Protein AF-A0A919CKJ3-F1 (afdb_monomer_lite)

pLDDT: mean 72.02, std 23.17, range [26.59, 96.75]

Structure (mmCIF, N/CA/C/O backbone):
data_AF-A0A919CKJ3-F1
#
_entry.id   AF-A0A919CKJ3-F1
#
loop_
_atom_site.group_PDB
_atom_site.id
_atom_site.type_symbol
_atom_site.label_atom_id
_atom_site.label_alt_id
_atom_site.label_comp_id
_atom_site.label_asym_id
_atom_site.label_entity_id
_atom_site.label_seq_id
_atom_site.pdbx_PDB_ins_code
_atom_site.Cartn_x
_atom_site.Cartn_y
_atom_site.Cartn_z
_atom_site.occupancy
_atom_site.B_iso_or_equiv
_atom_site.auth_seq_id
_atom_site.auth_comp_id
_atom_site.auth_asym_id
_atom_site.auth_atom_id
_atom_site.pdbx_PDB_model_num
ATOM 1 N N . MET A 1 1 ? 28.790 10.401 -1.278 1.00 36.16 1 MET A N 1
ATOM 2 C CA . MET A 1 1 ? 28.686 8.946 -1.527 1.00 36.16 1 MET A CA 1
ATOM 3 C C . MET A 1 1 ? 27.278 8.489 -1.169 1.00 36.16 1 MET A C 1
ATOM 5 O O . MET A 1 1 ? 26.959 8.424 0.009 1.00 36.16 1 MET A O 1
ATOM 9 N N . ASN A 1 2 ? 26.413 8.227 -2.153 1.00 40.94 2 ASN A N 1
ATOM 10 C CA . ASN A 1 2 ? 25.040 7.787 -1.885 1.00 40.94 2 ASN A CA 1
ATOM 11 C C . ASN A 1 2 ? 24.990 6.258 -1.890 1.00 40.94 2 ASN A C 1
ATOM 13 O O . ASN A 1 2 ? 24.933 5.647 -2.957 1.00 40.94 2 ASN A O 1
ATOM 17 N N . CYS A 1 3 ? 24.994 5.653 -0.700 1.00 40.59 3 CYS A N 1
ATOM 18 C CA . CYS A 1 3 ? 24.720 4.232 -0.489 1.00 40.59 3 CYS A CA 1
ATOM 19 C C . CYS A 1 3 ? 23.291 3.891 -0.953 1.00 40.59 3 CYS A C 1
ATOM 21 O O . CYS A 1 3 ? 22.355 3.839 -0.164 1.00 40.59 3 CYS A O 1
ATOM 23 N N . SER A 1 4 ? 23.113 3.677 -2.257 1.00 54.88 4 SER A N 1
ATOM 24 C CA . SER A 1 4 ? 21.827 3.341 -2.891 1.00 54.88 4 SER A CA 1
ATOM 25 C C . SER A 1 4 ? 21.530 1.834 -2.876 1.00 54.88 4 SER A C 1
ATOM 27 O O . SER A 1 4 ? 20.690 1.368 -3.641 1.00 54.88 4 SER A O 1
ATOM 29 N N . GLY A 1 5 ? 22.236 1.065 -2.041 1.00 60.88 5 GLY A N 1
ATOM 30 C CA . GLY A 1 5 ? 22.288 -0.395 -2.145 1.00 60.88 5 GLY A CA 1
ATOM 31 C C . GLY A 1 5 ? 21.006 -1.119 -1.742 1.00 60.88 5 GLY A C 1
ATOM 32 O O . GLY A 1 5 ? 20.719 -2.171 -2.301 1.00 60.88 5 GLY A O 1
ATOM 33 N N . ASP A 1 6 ? 20.215 -0.566 -0.818 1.00 78.62 6 ASP A N 1
ATOM 34 C CA . ASP A 1 6 ? 19.088 -1.310 -0.248 1.00 78.62 6 ASP A CA 1
ATOM 35 C C . ASP A 1 6 ? 17.986 -0.396 0.314 1.00 78.62 6 ASP A C 1
ATOM 37 O O . ASP A 1 6 ? 17.694 -0.375 1.506 1.00 78.62 6 ASP A O 1
ATOM 41 N N . ALA A 1 7 ? 17.383 0.434 -0.540 1.00 88.44 7 ALA A N 1
ATOM 42 C CA . ALA A 1 7 ? 16.211 1.211 -0.135 1.00 88.44 7 ALA A CA 1
ATOM 43 C C . ALA A 1 7 ? 14.952 0.317 -0.122 1.00 88.44 7 ALA A C 1
ATOM 45 O O . ALA A 1 7 ? 14.700 -0.348 -1.137 1.00 88.44 7 ALA A O 1
ATOM 46 N N . PRO A 1 8 ? 14.123 0.340 0.942 1.00 91.44 8 PRO A N 1
ATOM 47 C CA . PRO A 1 8 ? 12.869 -0.407 0.980 1.00 91.44 8 PRO A CA 1
ATOM 48 C C . PRO A 1 8 ? 11.849 0.161 -0.017 1.00 91.44 8 PRO A C 1
ATOM 50 O O . PRO A 1 8 ? 12.049 1.216 -0.638 1.00 91.44 8 PRO A O 1
ATOM 53 N N . CYS A 1 9 ? 10.727 -0.543 -0.172 1.00 93.62 9 CYS A N 1
ATOM 54 C CA . CYS A 1 9 ? 9.545 0.017 -0.825 1.00 93.62 9 CYS A CA 1
ATOM 55 C C . CYS A 1 9 ? 9.108 1.306 -0.110 1.00 93.62 9 CYS A C 1
ATOM 57 O O . CYS A 1 9 ? 9.471 1.544 1.039 1.00 93.62 9 CYS A O 1
ATOM 59 N N . ARG A 1 10 ? 8.338 2.162 -0.786 1.00 95.81 10 ARG A N 1
ATOM 60 C CA . ARG A 1 10 ? 7.735 3.353 -0.162 1.00 95.81 10 ARG A CA 1
ATOM 61 C C . ARG A 1 10 ? 6.290 3.496 -0.587 1.00 95.81 10 ARG A C 1
ATOM 63 O O . ARG A 1 10 ? 5.969 3.241 -1.746 1.00 95.81 10 ARG A O 1
ATOM 70 N N . LEU A 1 11 ? 5.443 3.965 0.317 1.00 96.62 11 LEU A N 1
ATOM 71 C CA . LEU A 1 11 ? 4.034 4.214 0.047 1.00 96.62 11 LEU A CA 1
ATOM 72 C C . LEU A 1 11 ? 3.751 5.708 -0.011 1.00 96.62 11 LEU A C 1
ATOM 74 O O . LEU A 1 11 ? 4.282 6.496 0.767 1.00 96.62 11 LEU A O 1
ATOM 78 N N . THR A 1 12 ? 2.899 6.117 -0.942 1.00 95.69 12 THR A N 1
ATOM 79 C CA . THR A 1 12 ? 2.316 7.461 -0.958 1.00 95.69 12 THR A CA 1
ATOM 80 C C . THR A 1 12 ? 0.803 7.352 -1.002 1.00 95.69 12 THR A C 1
ATOM 82 O O . THR A 1 12 ? 0.267 6.726 -1.908 1.00 95.69 12 THR A O 1
ATOM 85 N N . VAL A 1 13 ? 0.115 7.961 -0.041 1.00 93.62 13 VAL A N 1
ATOM 86 C CA . VAL A 1 13 ? -1.342 7.865 0.109 1.00 93.62 13 VAL A CA 1
ATOM 87 C C . VAL A 1 13 ? -1.973 9.231 -0.118 1.00 93.62 13 VAL A C 1
ATOM 89 O O . VAL A 1 13 ? -1.576 10.211 0.513 1.00 93.62 13 VAL A O 1
ATOM 92 N N . CYS A 1 14 ? -2.959 9.305 -1.009 1.00 91.19 14 CYS A N 1
ATOM 93 C CA . CYS A 1 14 ? -3.726 10.524 -1.250 1.00 91.19 14 CYS A CA 1
ATOM 94 C C . CYS A 1 14 ? -4.754 10.736 -0.132 1.00 91.19 14 CYS A C 1
ATOM 96 O O . CYS A 1 14 ? -5.649 9.908 0.049 1.00 91.19 14 CYS A O 1
ATOM 98 N N . ARG A 1 15 ? -4.642 11.846 0.602 1.00 86.62 15 ARG A N 1
ATOM 99 C CA . ARG A 1 15 ? -5.510 12.184 1.743 1.00 86.62 15 ARG A CA 1
ATOM 100 C C . ARG A 1 15 ? -6.102 13.595 1.688 1.00 86.62 15 ARG A C 1
ATOM 102 O O . ARG A 1 15 ? -6.745 13.994 2.648 1.00 86.62 15 ARG A O 1
ATOM 109 N N . GLY A 1 16 ? -5.929 14.349 0.603 1.00 77.50 16 GLY A N 1
ATOM 110 C CA . GLY A 1 16 ? -6.552 15.670 0.503 1.00 77.50 16 GLY A CA 1
ATOM 111 C C . GLY A 1 16 ? -8.038 15.628 0.159 1.00 77.50 16 GLY A C 1
ATOM 112 O O . GLY A 1 1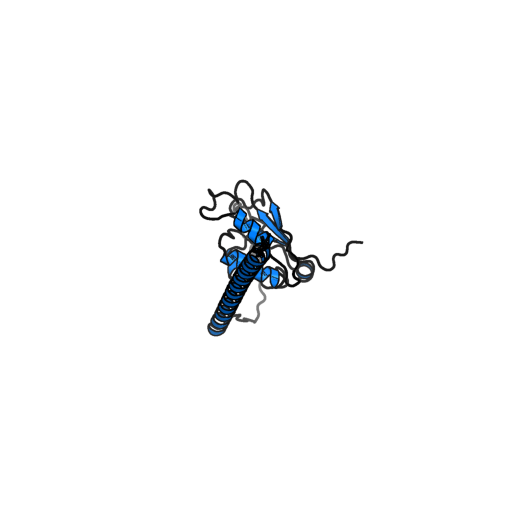6 ? -8.706 14.589 0.223 1.00 77.50 16 GLY A O 1
ATOM 113 N N . CYS A 1 17 ? -8.546 16.800 -0.223 1.00 70.25 17 CYS A N 1
ATOM 114 C CA . CYS A 1 17 ? -9.964 17.169 -0.214 1.00 70.25 17 CYS A CA 1
ATOM 115 C C . CYS A 1 17 ? -10.905 16.203 -0.954 1.00 70.25 17 CYS A C 1
ATOM 117 O O . CYS A 1 17 ? -12.068 16.068 -0.574 1.00 70.25 17 CYS A O 1
ATOM 119 N N . CYS A 1 18 ? -10.423 15.501 -1.981 1.00 69.94 18 CYS A N 1
ATOM 120 C CA . CYS A 1 18 ? -11.247 14.582 -2.758 1.00 69.94 18 CYS A CA 1
ATOM 121 C C . CYS A 1 18 ? -11.137 13.125 -2.297 1.00 69.94 18 CYS A C 1
ATOM 123 O O . CYS A 1 18 ? -12.146 12.437 -2.305 1.00 69.94 18 CYS A O 1
ATOM 125 N N . CYS A 1 19 ? -9.959 12.610 -1.939 1.00 71.56 19 CYS A N 1
ATOM 126 C CA . CYS A 1 19 ? -9.750 11.158 -1.805 1.00 71.56 19 CYS A CA 1
ATOM 127 C C . CYS A 1 19 ? -9.904 10.608 -0.383 1.00 71.56 19 CYS A C 1
ATOM 129 O O . CYS A 1 19 ? -10.097 9.402 -0.253 1.00 71.56 19 CYS A O 1
ATOM 131 N N . GLY A 1 20 ? -9.820 11.465 0.641 1.00 63.34 20 GLY A N 1
ATOM 132 C CA . GLY A 1 20 ? -9.859 11.082 2.057 1.00 63.34 20 GLY A CA 1
ATOM 133 C C . GLY A 1 20 ? -11.152 11.440 2.794 1.00 63.34 20 GLY A C 1
ATOM 134 O O . GLY A 1 20 ? -11.148 11.496 4.019 1.00 63.34 20 GLY A O 1
ATOM 135 N N . THR A 1 21 ? -12.241 11.756 2.085 1.00 67.56 21 THR A N 1
ATOM 136 C CA . THR A 1 21 ? -13.474 12.239 2.722 1.00 67.56 21 THR A CA 1
ATOM 137 C C . THR A 1 21 ? -14.552 11.163 2.782 1.00 67.56 21 THR A C 1
ATOM 139 O O . THR A 1 21 ? -14.827 10.467 1.802 1.00 67.56 21 THR A O 1
ATOM 142 N N . ARG A 1 22 ? -15.264 11.112 3.917 1.00 67.69 22 ARG A N 1
ATOM 143 C CA . ARG A 1 22 ? -16.464 10.275 4.107 1.00 67.69 22 ARG A CA 1
ATOM 144 C C . ARG A 1 22 ? -17.525 10.475 3.022 1.00 67.69 22 ARG A C 1
ATOM 146 O O . ARG A 1 22 ? -18.316 9.575 2.778 1.00 67.69 22 ARG A O 1
ATOM 153 N N . LYS A 1 23 ? -17.553 11.650 2.382 1.00 72.50 23 LYS A N 1
ATOM 154 C CA . LYS A 1 23 ? -18.478 11.963 1.285 1.00 72.50 23 LYS A CA 1
ATOM 155 C C . LYS A 1 23 ? -18.204 11.109 0.046 1.00 72.50 23 LYS A C 1
ATOM 157 O O . LYS A 1 23 ? -19.145 10.704 -0.624 1.00 72.50 23 LYS A O 1
ATOM 162 N N . LYS A 1 24 ? -16.932 10.855 -0.269 1.00 71.25 24 LYS A N 1
ATOM 163 C CA . LYS A 1 24 ? -16.549 10.075 -1.450 1.00 71.25 24 LYS A CA 1
ATOM 164 C C . LYS A 1 24 ? -16.450 8.582 -1.163 1.00 71.25 24 LYS A C 1
ATOM 166 O O . LYS A 1 24 ? -16.737 7.780 -2.044 1.00 71.25 24 LYS A O 1
ATOM 171 N N . VAL A 1 25 ? -16.053 8.225 0.057 1.00 73.38 25 VAL A N 1
ATOM 172 C CA . VAL A 1 25 ? -16.015 6.837 0.523 1.00 73.38 25 VAL A CA 1
ATOM 173 C C . VAL A 1 25 ? -16.690 6.747 1.891 1.00 73.38 25 VAL A C 1
ATOM 175 O O . VAL A 1 25 ? -16.026 6.882 2.925 1.00 73.38 25 VAL A O 1
ATOM 178 N N . PRO A 1 26 ? -18.018 6.570 1.931 1.00 76.12 26 PRO A N 1
ATOM 179 C CA . PRO A 1 26 ? -18.710 6.339 3.188 1.00 76.12 26 PRO A CA 1
ATOM 180 C C . PRO A 1 26 ? -18.294 4.985 3.781 1.00 76.12 26 PRO A C 1
ATOM 182 O O . PRO A 1 26 ? -18.055 4.027 3.053 1.00 76.12 26 PRO A O 1
ATOM 185 N N . GLY A 1 27 ? -18.206 4.911 5.111 1.00 76.94 27 GLY A N 1
ATOM 186 C CA . GLY A 1 27 ? -17.919 3.666 5.836 1.00 76.94 27 GLY A CA 1
ATOM 187 C C . GLY A 1 27 ? -16.439 3.303 5.993 1.00 76.94 27 GLY A C 1
ATOM 188 O O . GLY A 1 27 ? -16.143 2.365 6.723 1.00 76.94 27 GLY A O 1
ATOM 189 N N . VAL A 1 28 ? -15.512 4.051 5.384 1.00 80.69 28 VAL A N 1
ATOM 190 C CA . VAL A 1 28 ? -14.067 3.818 5.544 1.00 80.69 28 VAL A CA 1
ATOM 191 C C . VAL A 1 28 ? -13.463 4.784 6.556 1.00 80.69 28 VAL A C 1
ATOM 193 O O . VAL A 1 28 ? -13.568 6.008 6.414 1.00 80.69 28 VAL A O 1
ATOM 196 N N . ASP A 1 29 ? -12.777 4.227 7.551 1.00 85.44 29 ASP A N 1
ATOM 197 C CA . ASP A 1 29 ? -11.911 4.981 8.452 1.00 85.44 29 ASP A CA 1
ATOM 198 C C . ASP A 1 29 ? -10.529 5.169 7.808 1.00 85.44 29 ASP A C 1
ATOM 200 O O . ASP A 1 29 ? -9.669 4.286 7.787 1.00 85.44 29 ASP A O 1
ATOM 204 N N . HIS A 1 30 ? -10.338 6.352 7.232 1.00 84.25 30 HIS A N 1
ATOM 205 C CA . HIS A 1 30 ? -9.146 6.699 6.468 1.00 84.25 30 HIS A CA 1
ATOM 206 C C . HIS A 1 30 ? -7.915 6.892 7.369 1.00 84.25 30 HIS A C 1
ATOM 208 O O . HIS A 1 30 ? -6.790 6.649 6.921 1.00 84.25 30 HIS A O 1
ATOM 214 N N . GLU A 1 31 ? -8.110 7.295 8.627 1.00 86.31 31 GLU A N 1
ATOM 215 C CA . GLU A 1 31 ? -7.015 7.489 9.579 1.00 86.31 31 GLU A CA 1
ATOM 216 C C . GLU A 1 31 ? -6.585 6.154 10.188 1.00 86.31 31 GLU A C 1
ATOM 218 O O . GLU A 1 31 ? -5.389 5.859 10.194 1.00 86.31 31 GLU A O 1
ATOM 223 N N . ALA A 1 32 ? -7.529 5.287 10.574 1.00 87.38 32 ALA A N 1
ATOM 224 C CA . ALA A 1 32 ? -7.204 3.926 11.012 1.00 87.38 32 ALA A CA 1
ATOM 225 C C . ALA A 1 32 ? -6.480 3.137 9.913 1.00 87.38 32 ALA A C 1
ATOM 227 O O . ALA A 1 32 ? -5.485 2.454 10.169 1.00 87.38 32 ALA A O 1
ATOM 228 N N . GLN A 1 33 ? -6.918 3.286 8.661 1.00 90.50 33 GLN A N 1
ATOM 229 C CA . GLN A 1 33 ? -6.230 2.670 7.537 1.00 90.50 33 GLN A CA 1
ATOM 230 C C . GLN A 1 33 ? -4.814 3.231 7.347 1.00 90.50 33 GLN A C 1
ATOM 232 O O . GLN A 1 33 ? -3.885 2.470 7.087 1.00 90.50 33 GLN A O 1
ATOM 237 N N . LEU A 1 34 ? -4.619 4.550 7.454 1.00 90.19 34 LEU A N 1
ATOM 238 C CA . LEU A 1 34 ? -3.283 5.134 7.339 1.00 90.19 34 LEU A CA 1
ATOM 239 C C . LEU A 1 34 ? -2.356 4.642 8.458 1.00 90.19 34 LEU A C 1
ATOM 241 O O . LEU A 1 34 ? -1.204 4.316 8.174 1.00 90.19 34 LEU A O 1
ATOM 245 N N . ALA A 1 35 ? -2.866 4.536 9.687 1.00 91.06 35 ALA A N 1
ATOM 246 C CA . ALA A 1 35 ? -2.132 3.956 10.805 1.00 91.06 35 ALA A CA 1
ATOM 247 C C . ALA A 1 35 ? -1.706 2.517 10.480 1.00 91.06 35 ALA A C 1
ATOM 249 O O . ALA A 1 35 ? -0.526 2.195 10.585 1.00 91.06 35 ALA A O 1
ATOM 250 N N . ARG A 1 36 ? -2.619 1.688 9.962 1.00 92.06 36 ARG A N 1
ATOM 251 C CA . ARG A 1 36 ? -2.309 0.318 9.526 1.00 92.06 36 ARG A CA 1
ATOM 252 C C . ARG A 1 36 ? -1.246 0.266 8.424 1.00 92.06 36 ARG A C 1
ATOM 254 O O . ARG A 1 36 ? -0.347 -0.563 8.479 1.00 92.06 36 ARG A O 1
ATOM 261 N N . LEU A 1 37 ? -1.307 1.161 7.438 1.00 92.50 37 LEU A N 1
ATOM 262 C CA . LEU A 1 37 ? -0.286 1.240 6.385 1.00 92.50 37 LEU A CA 1
ATOM 263 C C . LEU A 1 37 ? 1.087 1.640 6.943 1.00 92.50 37 LEU A C 1
ATOM 265 O O . LEU A 1 37 ? 2.106 1.174 6.445 1.00 92.50 37 LEU A O 1
ATOM 269 N N . SER A 1 38 ? 1.120 2.492 7.970 1.00 92.56 38 SER A N 1
ATOM 270 C CA . SER A 1 38 ? 2.362 2.947 8.604 1.00 92.56 38 SER A CA 1
ATOM 271 C C . SER A 1 38 ? 3.059 1.884 9.455 1.00 92.56 38 SER A C 1
ATOM 273 O O . SER A 1 38 ? 4.231 2.051 9.776 1.00 92.56 38 SER A O 1
ATOM 275 N N . THR A 1 39 ? 2.373 0.785 9.785 1.00 93.31 39 THR A N 1
ATOM 276 C CA . THR A 1 39 ? 2.959 -0.358 10.502 1.00 93.31 39 THR A CA 1
ATOM 277 C C . THR A 1 39 ? 3.441 -1.472 9.573 1.00 93.31 39 THR A C 1
ATOM 279 O O . THR A 1 39 ? 3.870 -2.507 10.069 1.00 93.31 39 THR A O 1
ATOM 282 N N . ILE A 1 40 ? 3.332 -1.307 8.249 1.00 93.25 40 ILE A N 1
ATOM 283 C CA . ILE A 1 40 ? 3.791 -2.310 7.279 1.00 93.25 40 ILE A CA 1
ATOM 284 C C . ILE A 1 40 ? 5.316 -2.411 7.328 1.00 93.25 40 ILE A C 1
ATOM 286 O O . ILE A 1 40 ? 6.024 -1.399 7.315 1.00 93.25 40 ILE A O 1
ATOM 290 N N . GLU A 1 41 ? 5.813 -3.642 7.321 1.00 91.75 41 GLU A N 1
ATOM 291 C CA . GLU A 1 41 ? 7.237 -3.964 7.333 1.00 91.75 41 GLU A CA 1
ATOM 292 C C . GLU A 1 41 ? 7.623 -4.739 6.070 1.00 91.75 41 GLU A C 1
ATOM 294 O O . GLU A 1 41 ? 6.832 -5.495 5.506 1.00 91.75 41 GLU A O 1
ATOM 299 N N . ASP A 1 42 ? 8.854 -4.554 5.600 1.00 87.94 42 ASP A N 1
ATOM 300 C CA . ASP A 1 42 ? 9.413 -5.397 4.543 1.00 87.94 42 ASP A CA 1
ATOM 301 C C . ASP A 1 42 ? 9.883 -6.766 5.089 1.00 87.94 42 ASP A C 1
ATOM 303 O O . ASP A 1 42 ? 9.918 -7.001 6.298 1.00 87.94 42 ASP A O 1
ATOM 307 N N . HIS A 1 43 ? 10.302 -7.686 4.209 1.00 85.69 43 HIS A N 1
ATOM 308 C CA . HIS A 1 43 ? 10.864 -8.987 4.623 1.00 85.69 43 HIS A CA 1
ATOM 309 C C . HIS A 1 43 ? 12.096 -8.894 5.535 1.00 85.69 43 HIS A C 1
ATOM 311 O O . HIS A 1 43 ? 12.480 -9.897 6.135 1.00 85.69 43 HIS A O 1
ATOM 317 N N . THR A 1 44 ? 12.742 -7.729 5.622 1.00 86.25 44 THR A N 1
ATOM 318 C CA . THR A 1 44 ? 13.903 -7.499 6.491 1.00 86.25 44 THR A CA 1
ATOM 319 C C . THR A 1 44 ? 13.509 -6.950 7.865 1.00 86.25 44 THR A C 1
ATOM 321 O O . THR A 1 44 ? 14.382 -6.730 8.700 1.00 86.25 44 THR A O 1
ATOM 324 N N . GLY A 1 45 ? 12.210 -6.750 8.117 1.00 86.06 45 GLY A N 1
ATOM 325 C CA . GLY A 1 45 ? 11.686 -6.183 9.359 1.00 86.06 45 GLY A CA 1
ATOM 326 C C . GLY A 1 45 ? 11.827 -4.663 9.450 1.00 86.06 45 GLY A C 1
ATOM 327 O O . GLY A 1 45 ? 11.775 -4.110 10.544 1.00 86.06 45 GLY A O 1
ATOM 328 N N . ARG A 1 46 ? 12.045 -3.963 8.329 1.00 89.69 46 ARG A N 1
ATOM 329 C CA . ARG A 1 46 ? 12.087 -2.495 8.310 1.00 89.69 46 ARG A CA 1
ATOM 330 C C . ARG A 1 46 ? 10.709 -1.939 8.016 1.00 89.69 46 ARG A C 1
ATOM 332 O O . ARG A 1 46 ? 10.077 -2.327 7.034 1.00 89.69 46 ARG A O 1
ATOM 339 N N . THR A 1 47 ? 10.293 -0.954 8.803 1.00 92.56 47 THR A N 1
ATOM 340 C CA . THR A 1 47 ? 9.066 -0.203 8.539 1.00 92.56 47 THR A CA 1
ATOM 341 C C . THR A 1 47 ? 9.150 0.518 7.197 1.00 92.56 47 THR A C 1
ATOM 343 O O . THR A 1 47 ? 10.115 1.229 6.898 1.00 92.56 47 THR A O 1
ATOM 346 N N . VAL A 1 48 ? 8.113 0.349 6.384 1.00 93.56 48 VAL A N 1
ATOM 347 C CA . VAL A 1 48 ? 8.007 0.965 5.066 1.00 93.56 48 VAL A CA 1
ATOM 348 C C . VAL A 1 48 ? 7.646 2.443 5.206 1.00 93.56 48 VAL A C 1
ATOM 350 O O . VAL A 1 48 ? 6.622 2.769 5.805 1.00 93.56 48 VAL A O 1
ATOM 353 N N . PRO A 1 49 ? 8.430 3.373 4.627 1.00 95.19 49 PRO A N 1
ATOM 354 C CA . PRO A 1 49 ? 8.098 4.788 4.687 1.00 95.19 49 PRO A CA 1
ATOM 355 C C . PRO A 1 49 ? 6.760 5.081 4.001 1.00 95.19 49 PRO A C 1
ATOM 357 O O . PRO A 1 49 ? 6.590 4.806 2.807 1.00 95.19 49 PRO A O 1
ATOM 360 N N . VAL A 1 50 ? 5.836 5.696 4.740 1.00 95.94 50 VAL A N 1
ATOM 361 C CA . VAL A 1 50 ? 4.524 6.125 4.240 1.00 95.94 50 VAL A CA 1
ATOM 362 C C . VAL A 1 50 ? 4.457 7.646 4.202 1.00 95.94 50 VAL A C 1
ATOM 364 O O . VAL A 1 50 ? 4.577 8.318 5.222 1.00 95.94 50 VAL A O 1
ATOM 367 N N . ARG A 1 51 ? 4.230 8.201 3.011 1.00 94.75 51 ARG A N 1
ATOM 368 C CA . ARG A 1 51 ? 4.016 9.633 2.794 1.00 94.75 51 ARG A CA 1
ATOM 369 C C . ARG A 1 51 ? 2.534 9.923 2.583 1.00 94.75 51 ARG A C 1
ATOM 371 O O . ARG A 1 51 ? 1.901 9.333 1.708 1.00 94.75 51 ARG A O 1
ATOM 378 N N . ARG A 1 52 ? 2.005 10.920 3.288 1.00 92.88 52 ARG A N 1
ATOM 379 C CA . ARG A 1 52 ? 0.710 11.530 2.966 1.00 92.88 52 ARG A CA 1
ATOM 380 C C . ARG A 1 52 ? 0.881 12.565 1.845 1.00 92.88 52 ARG A C 1
ATOM 382 O O . ARG A 1 52 ? 1.794 13.383 1.894 1.00 92.88 52 ARG A O 1
ATOM 389 N N . SER A 1 53 ? 0.032 12.510 0.822 1.00 91.81 53 SER A N 1
ATOM 390 C CA . SER A 1 53 ? -0.066 13.532 -0.227 1.00 91.81 53 SER A CA 1
ATOM 391 C C . SER A 1 53 ? -1.429 14.197 -0.186 1.00 91.81 53 SER A C 1
ATOM 393 O O . SER A 1 53 ? -2.434 13.503 -0.027 1.00 91.81 53 SER A O 1
ATOM 395 N N . ASP A 1 54 ? -1.473 15.506 -0.415 1.00 86.62 54 ASP A N 1
ATOM 396 C CA . ASP A 1 54 ? -2.737 16.237 -0.497 1.00 86.62 54 ASP A CA 1
ATOM 397 C C . ASP A 1 54 ? -3.483 15.875 -1.788 1.00 86.62 54 ASP A C 1
ATOM 399 O O . ASP A 1 54 ? -4.624 15.426 -1.751 1.00 86.62 54 ASP A O 1
ATOM 403 N N . CYS A 1 55 ? -2.820 15.938 -2.941 1.00 88.31 55 CYS A N 1
ATOM 404 C CA . CYS A 1 55 ? -3.383 15.477 -4.208 1.00 88.31 55 CYS A CA 1
ATOM 405 C C . CYS A 1 55 ? -2.397 14.560 -4.939 1.00 88.31 55 CYS A C 1
ATOM 407 O O . CYS A 1 55 ? -1.183 14.642 -4.745 1.00 88.31 55 CYS A O 1
ATOM 409 N N . LEU A 1 56 ? -2.940 13.660 -5.758 1.00 89.69 56 LEU A N 1
ATOM 410 C CA . LEU A 1 56 ? -2.202 12.822 -6.710 1.00 89.69 56 LEU A CA 1
ATOM 411 C C . LEU A 1 56 ? -2.816 12.913 -8.122 1.00 89.69 56 LEU A C 1
ATOM 413 O O . LEU A 1 56 ? -2.628 12.013 -8.933 1.00 89.69 56 LEU A O 1
ATOM 417 N N . ASP A 1 57 ? -3.628 13.946 -8.372 1.00 86.38 57 ASP A N 1
ATOM 418 C CA . ASP A 1 57 ? -4.334 14.238 -9.633 1.00 86.38 57 ASP A CA 1
ATOM 419 C C . ASP A 1 57 ? -5.244 13.114 -10.153 1.00 86.38 57 ASP A C 1
ATOM 421 O O . ASP A 1 57 ? -5.691 13.101 -11.298 1.00 86.38 57 ASP A O 1
ATOM 425 N N . ARG A 1 58 ? -5.583 12.171 -9.272 1.00 86.31 58 ARG A N 1
ATOM 426 C CA . ARG A 1 58 ? -6.518 11.068 -9.517 1.00 86.31 58 ARG A CA 1
ATOM 427 C C . ARG A 1 58 ? -7.804 11.272 -8.732 1.00 86.31 58 ARG A C 1
ATOM 429 O O . ARG A 1 58 ? -8.301 10.360 -8.086 1.00 86.31 58 ARG A O 1
ATOM 436 N N . CYS A 1 59 ? -8.353 12.482 -8.797 1.00 84.56 59 CYS A N 1
ATOM 437 C CA . CYS A 1 59 ? -9.575 12.851 -8.084 1.00 84.56 59 CYS A CA 1
ATOM 438 C C . CYS A 1 59 ? -10.833 12.133 -8.595 1.00 84.56 59 CYS A C 1
ATOM 440 O O . CYS A 1 59 ? -11.859 12.216 -7.933 1.00 84.56 59 CYS A O 1
ATOM 442 N N . SER A 1 60 ? -10.798 11.409 -9.715 1.00 81.38 60 SER A N 1
ATOM 443 C CA . SER A 1 60 ? -11.870 10.475 -10.098 1.00 81.38 60 SER A CA 1
ATOM 444 C C . SER A 1 60 ? -11.812 9.166 -9.303 1.00 81.38 60 SER A C 1
ATOM 446 O O . SER A 1 60 ? -12.840 8.546 -9.050 1.00 81.38 60 SER A O 1
ATOM 448 N N . GLU A 1 61 ? -10.623 8.787 -8.837 1.00 85.06 61 GLU A N 1
ATOM 449 C CA . GLU A 1 61 ? -10.408 7.608 -8.010 1.00 85.06 61 GLU A CA 1
ATOM 450 C C . GLU A 1 61 ? -10.543 7.957 -6.535 1.00 85.06 61 GLU A C 1
ATOM 452 O O . GLU A 1 61 ? -10.229 9.064 -6.095 1.00 85.06 61 GLU A O 1
ATOM 457 N N . ALA A 1 62 ? -11.042 7.019 -5.744 1.00 83.81 62 ALA A N 1
ATOM 458 C CA . ALA A 1 62 ? -11.106 7.174 -4.299 1.00 83.81 62 ALA A CA 1
ATOM 459 C C . ALA A 1 62 ? -9.902 6.501 -3.637 1.00 83.81 62 ALA A C 1
ATOM 461 O O . ALA A 1 62 ? -9.395 5.528 -4.178 1.00 83.81 62 ALA A O 1
ATOM 462 N N . ASN A 1 63 ? -9.442 7.010 -2.493 1.00 86.31 63 ASN A N 1
ATOM 463 C CA . ASN A 1 63 ? -8.396 6.389 -1.677 1.00 86.31 63 ASN A CA 1
ATOM 464 C C . ASN A 1 63 ? -7.185 5.822 -2.457 1.00 86.31 63 ASN A C 1
ATOM 466 O O . ASN A 1 63 ? -6.951 4.612 -2.492 1.00 86.31 63 ASN A O 1
ATOM 470 N N . VAL A 1 64 ? -6.451 6.706 -3.139 1.00 91.44 64 VAL A N 1
ATOM 471 C CA . VAL A 1 64 ? -5.328 6.313 -4.004 1.00 91.44 64 VAL A CA 1
ATOM 472 C C . VAL A 1 64 ? -4.071 6.041 -3.183 1.00 91.44 64 VAL A C 1
ATOM 474 O O . VAL A 1 64 ? -3.654 6.886 -2.388 1.00 91.44 64 VAL A O 1
ATOM 477 N N . VAL A 1 65 ? -3.435 4.901 -3.440 1.00 94.25 65 VAL A N 1
ATOM 478 C CA . VAL A 1 65 ? -2.155 4.488 -2.858 1.00 94.25 65 VAL A CA 1
ATOM 479 C C . VAL A 1 65 ? -1.160 4.225 -3.983 1.00 94.25 65 VAL A C 1
ATOM 481 O O . VAL A 1 65 ? -1.452 3.513 -4.939 1.00 94.25 65 VAL A O 1
ATOM 484 N N . VAL A 1 66 ? 0.037 4.790 -3.877 1.00 95.94 66 VAL A N 1
ATOM 485 C CA . VAL A 1 66 ? 1.135 4.567 -4.818 1.00 95.94 66 VAL A CA 1
ATOM 486 C C . VAL A 1 66 ? 2.225 3.781 -4.119 1.00 95.94 66 VAL A C 1
ATOM 488 O O . VAL A 1 66 ? 2.778 4.236 -3.118 1.00 95.94 66 VAL A O 1
ATOM 491 N N . VAL A 1 67 ? 2.557 2.624 -4.681 1.00 96.75 67 VAL A N 1
ATOM 492 C CA . VAL A 1 67 ? 3.639 1.764 -4.210 1.00 96.75 67 VAL A CA 1
ATOM 493 C C . VAL A 1 67 ? 4.867 2.037 -5.058 1.00 96.75 67 VAL A C 1
ATOM 495 O O . VAL A 1 67 ? 4.915 1.711 -6.245 1.00 96.75 67 VAL A O 1
ATOM 498 N N . GLN A 1 68 ? 5.872 2.660 -4.458 1.00 95.56 68 GLN A N 1
ATOM 499 C CA . GLN A 1 68 ? 7.177 2.817 -5.073 1.00 95.56 68 GLN A CA 1
ATOM 500 C C . GLN A 1 68 ? 8.010 1.550 -4.830 1.00 95.56 68 GLN A C 1
ATOM 502 O O . GLN A 1 68 ? 8.110 1.115 -3.680 1.00 95.56 68 GLN A O 1
ATOM 507 N N . PRO A 1 69 ? 8.653 0.991 -5.870 1.00 94.75 69 PRO A N 1
ATOM 508 C CA . PRO A 1 69 ? 9.525 -0.172 -5.723 1.00 94.75 69 PRO A CA 1
ATOM 509 C C . PRO A 1 69 ? 10.711 0.103 -4.787 1.00 94.75 69 PRO A C 1
ATOM 511 O O . PRO A 1 69 ? 11.170 1.245 -4.657 1.00 94.75 69 PRO A O 1
ATOM 514 N N . SER A 1 70 ? 11.242 -0.962 -4.191 1.00 93.50 70 SER A N 1
ATOM 515 C CA . SER A 1 70 ? 12.539 -0.973 -3.503 1.00 93.50 70 SER A CA 1
ATOM 516 C C . SER A 1 70 ? 13.698 -0.715 -4.478 1.00 93.50 70 SER A C 1
ATOM 518 O O . SER A 1 70 ? 13.508 -0.686 -5.697 1.00 93.50 70 SER A O 1
ATOM 520 N N . ALA A 1 71 ? 14.916 -0.505 -3.972 1.00 91.94 71 ALA A N 1
ATOM 521 C CA . ALA A 1 71 ? 16.110 -0.401 -4.820 1.00 91.94 71 ALA A CA 1
ATOM 522 C C . ALA A 1 71 ? 16.280 -1.656 -5.694 1.00 91.94 71 ALA A C 1
ATOM 524 O O . ALA A 1 71 ? 16.395 -1.551 -6.916 1.00 91.94 71 ALA A O 1
ATOM 525 N N . ARG A 1 72 ? 16.165 -2.840 -5.082 1.00 90.94 72 ARG A N 1
ATOM 526 C CA . ARG A 1 72 ? 16.214 -4.132 -5.775 1.00 90.94 72 ARG A CA 1
ATOM 527 C C . ARG A 1 72 ? 15.063 -4.299 -6.774 1.00 90.94 72 ARG A C 1
ATOM 529 O O . ARG A 1 72 ? 15.297 -4.724 -7.901 1.00 90.94 72 ARG A O 1
ATOM 536 N N . GLY A 1 73 ? 13.844 -3.893 -6.410 1.00 91.38 73 GLY A N 1
ATOM 537 C CA . GLY A 1 73 ? 12.696 -3.903 -7.322 1.00 91.38 73 GLY A CA 1
ATOM 538 C C . GLY A 1 73 ? 12.893 -2.998 -8.536 1.00 91.38 73 GLY A C 1
ATOM 539 O O . GLY A 1 73 ? 12.590 -3.406 -9.652 1.00 91.38 73 GLY A O 1
ATOM 540 N N . ARG A 1 74 ? 13.475 -1.802 -8.361 1.00 93.31 74 ARG A N 1
ATOM 541 C CA . ARG A 1 74 ? 13.832 -0.918 -9.488 1.00 93.31 74 ARG A CA 1
ATOM 542 C C . ARG A 1 74 ? 14.896 -1.532 -10.389 1.00 93.31 74 ARG A C 1
ATOM 544 O O . ARG A 1 74 ? 14.752 -1.440 -11.606 1.00 93.31 74 ARG A O 1
ATOM 551 N N . ALA A 1 75 ? 15.926 -2.148 -9.807 1.00 91.31 75 ALA A N 1
ATOM 552 C CA . ALA A 1 75 ? 16.983 -2.826 -10.558 1.00 91.31 75 ALA A CA 1
ATOM 553 C C . ALA A 1 75 ? 16.429 -3.990 -11.399 1.00 91.31 75 ALA A C 1
ATOM 555 O O . ALA A 1 75 ? 16.856 -4.183 -12.531 1.00 91.31 75 ALA A O 1
ATOM 556 N N . ALA A 1 76 ? 15.404 -4.688 -10.898 1.00 91.31 76 ALA A N 1
ATOM 557 C CA . ALA A 1 76 ? 14.664 -5.719 -11.629 1.00 91.31 76 ALA A CA 1
ATOM 558 C C . ALA A 1 76 ? 13.642 -5.165 -12.654 1.00 91.31 76 ALA A C 1
ATOM 560 O O . ALA A 1 76 ? 12.838 -5.915 -13.199 1.00 91.31 76 ALA A O 1
ATOM 561 N N . GLY A 1 77 ? 13.630 -3.852 -12.916 1.00 91.00 77 GLY A N 1
ATOM 562 C CA . GLY A 1 77 ? 12.716 -3.219 -13.875 1.00 91.00 77 GLY A CA 1
ATOM 563 C C . GLY A 1 77 ? 11.366 -2.781 -13.295 1.00 91.00 77 GLY A C 1
ATOM 564 O O . GLY A 1 77 ? 10.532 -2.243 -14.024 1.00 91.00 77 GLY A O 1
ATOM 565 N N . GLY A 1 78 ? 11.157 -2.925 -11.986 1.00 91.12 78 GLY A N 1
ATOM 566 C CA . GLY A 1 78 ? 9.958 -2.473 -11.287 1.00 91.12 78 GLY A CA 1
ATOM 567 C C . GLY A 1 78 ? 9.666 -0.987 -11.507 1.00 91.12 78 GLY A C 1
ATOM 568 O O . GLY A 1 78 ? 10.560 -0.133 -11.571 1.00 91.12 78 GLY A O 1
ATOM 569 N N . ARG A 1 79 ? 8.378 -0.667 -11.622 1.00 93.69 79 ARG A N 1
ATOM 570 C CA . ARG A 1 79 ? 7.854 0.696 -11.762 1.00 93.69 79 ARG A CA 1
ATOM 571 C C . ARG A 1 79 ? 6.853 0.981 -10.643 1.00 93.69 79 ARG A C 1
ATOM 573 O O . ARG A 1 79 ? 6.312 0.035 -10.072 1.00 93.69 79 ARG A O 1
ATOM 580 N N . PRO A 1 80 ? 6.613 2.259 -10.300 1.00 95.12 80 PRO A N 1
ATOM 581 C CA . PRO A 1 80 ? 5.586 2.602 -9.328 1.00 95.12 80 PRO A CA 1
ATOM 582 C C . PRO A 1 80 ? 4.218 2.080 -9.767 1.00 95.12 80 PRO A C 1
ATOM 584 O O . PRO A 1 80 ? 3.802 2.329 -10.900 1.00 95.12 80 PRO A O 1
ATOM 587 N N . VAL A 1 81 ? 3.521 1.400 -8.863 1.00 96.25 81 VAL A N 1
ATOM 588 C CA . VAL A 1 81 ? 2.161 0.907 -9.101 1.00 96.25 81 VAL A CA 1
ATOM 589 C C . VAL A 1 81 ? 1.178 1.822 -8.396 1.00 96.25 81 VAL A C 1
ATOM 591 O O . VAL A 1 81 ? 1.362 2.169 -7.231 1.00 96.25 81 VAL A O 1
ATOM 594 N N . TRP A 1 82 ? 0.151 2.237 -9.128 1.00 95.50 82 TRP A N 1
ATOM 595 C CA . TRP A 1 82 ? -0.891 3.126 -8.643 1.00 95.50 82 TRP A CA 1
ATOM 596 C C . TRP A 1 82 ? -2.151 2.309 -8.410 1.00 95.50 82 TRP A C 1
ATOM 598 O O . TRP A 1 82 ? -2.617 1.623 -9.317 1.00 95.50 82 TRP A O 1
ATOM 608 N N . LEU A 1 83 ? -2.683 2.384 -7.198 1.00 94.69 83 LEU A N 1
ATOM 609 C CA . LEU A 1 83 ? -3.855 1.643 -6.764 1.00 94.69 83 LEU A CA 1
ATOM 610 C C . LEU A 1 83 ? -4.955 2.629 -6.379 1.00 94.69 83 LEU A C 1
ATOM 612 O O . LEU A 1 83 ? -4.727 3.526 -5.569 1.00 94.69 83 LEU A O 1
ATOM 616 N N . GLY A 1 84 ? -6.137 2.477 -6.962 1.00 92.38 84 GLY A N 1
ATOM 617 C CA . GLY A 1 84 ? -7.349 3.202 -6.600 1.00 92.38 84 GLY A CA 1
ATOM 618 C C . GLY A 1 84 ? -8.302 2.329 -5.788 1.00 92.38 84 GLY A C 1
ATOM 619 O O . GLY A 1 84 ? -8.304 1.108 -5.894 1.00 92.38 84 GLY A O 1
ATOM 620 N N . ARG A 1 85 ? -9.160 2.964 -4.993 1.00 90.06 85 ARG A N 1
ATOM 621 C CA . ARG A 1 85 ? -10.236 2.329 -4.215 1.00 90.06 85 ARG A CA 1
ATOM 622 C C . ARG A 1 85 ? -9.719 1.236 -3.279 1.00 90.06 85 ARG A C 1
ATOM 624 O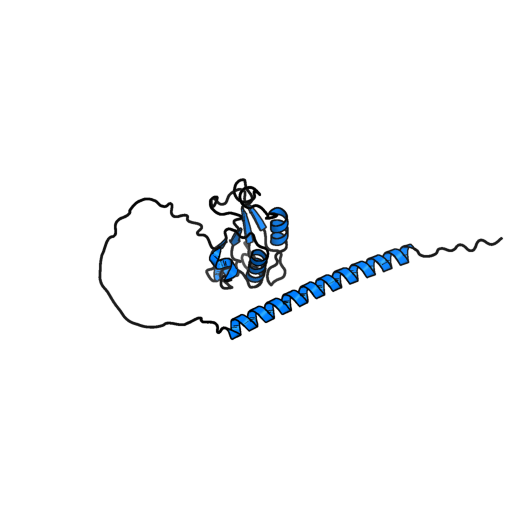 O . ARG A 1 85 ? -10.338 0.190 -3.146 1.00 90.06 85 ARG A O 1
ATOM 631 N N . VAL A 1 86 ? -8.573 1.473 -2.642 1.00 90.62 86 VAL A N 1
ATOM 632 C CA . VAL A 1 86 ? -7.997 0.543 -1.658 1.00 90.62 86 VAL A CA 1
ATOM 633 C C . VAL A 1 86 ? -8.749 0.706 -0.341 1.00 90.62 86 VAL A C 1
ATOM 635 O O . VAL A 1 86 ? -8.235 1.298 0.590 1.00 90.62 86 VAL A O 1
ATOM 638 N N . THR A 1 87 ? -10.019 0.335 -0.276 1.00 87.06 87 THR A N 1
ATOM 639 C CA . THR A 1 87 ? -10.911 0.698 0.841 1.00 87.06 87 THR A CA 1
ATOM 640 C C . THR A 1 87 ? -11.073 -0.403 1.874 1.00 87.06 87 THR A C 1
ATOM 642 O O . THR A 1 87 ? -11.293 -0.113 3.045 1.00 87.06 87 THR A O 1
ATOM 645 N N . ASP A 1 88 ? -10.918 -1.648 1.444 1.00 88.19 88 ASP A N 1
ATOM 646 C CA . ASP A 1 88 ? -11.223 -2.832 2.234 1.00 88.19 88 ASP A CA 1
ATOM 647 C C . ASP A 1 88 ? -9.986 -3.395 2.935 1.00 88.19 88 ASP A C 1
ATOM 649 O O . ASP A 1 88 ? -8.875 -3.375 2.394 1.00 88.19 88 ASP A O 1
ATOM 653 N N . ASP A 1 89 ? -10.187 -3.982 4.114 1.00 88.56 89 ASP A N 1
ATOM 654 C CA . ASP A 1 89 ? -9.100 -4.550 4.917 1.00 88.56 89 ASP A CA 1
ATOM 655 C C . ASP A 1 89 ? -8.323 -5.646 4.187 1.00 88.56 89 ASP A C 1
ATOM 657 O O . ASP A 1 89 ? -7.098 -5.690 4.273 1.00 88.56 89 ASP A O 1
ATOM 661 N N . HIS A 1 90 ? -9.005 -6.479 3.400 1.00 90.75 90 HIS A N 1
ATOM 662 C CA . HIS A 1 90 ? -8.354 -7.510 2.592 1.00 90.75 90 HIS A CA 1
ATOM 663 C C . HIS A 1 90 ? -7.415 -6.916 1.523 1.00 90.75 90 HIS A C 1
ATOM 665 O O . HIS A 1 90 ? -6.422 -7.542 1.155 1.00 90.75 90 HIS A O 1
ATOM 671 N N . LEU A 1 91 ? -7.695 -5.711 1.008 1.00 92.62 91 LEU A N 1
ATOM 672 C CA . LEU A 1 91 ? -6.799 -5.041 0.056 1.00 92.62 91 LEU A CA 1
ATOM 673 C C . LEU A 1 91 ? -5.550 -4.509 0.761 1.00 92.62 91 LEU A C 1
ATOM 675 O O . LEU A 1 91 ? -4.460 -4.575 0.199 1.00 92.62 91 LEU A O 1
ATOM 679 N N . VAL A 1 92 ? -5.697 -4.021 1.995 1.00 93.00 92 VAL A N 1
ATOM 680 C CA . VAL A 1 92 ? -4.560 -3.600 2.824 1.00 93.00 92 VAL A CA 1
ATOM 681 C C . VAL A 1 92 ? -3.692 -4.803 3.206 1.00 93.00 92 VAL A C 1
ATOM 683 O O . VAL A 1 92 ? -2.473 -4.700 3.160 1.00 93.00 92 VAL A O 1
ATOM 686 N N . GLU A 1 93 ? -4.293 -5.959 3.493 1.00 92.69 93 GLU A N 1
ATOM 687 C CA . GLU A 1 93 ? -3.569 -7.219 3.743 1.00 92.69 93 GLU A CA 1
ATOM 688 C C . GLU A 1 93 ? -2.817 -7.705 2.511 1.00 92.69 93 GLU A C 1
ATOM 690 O O . GLU A 1 93 ? -1.633 -8.010 2.588 1.00 92.69 93 GLU A O 1
ATOM 695 N N . ALA A 1 94 ? -3.475 -7.715 1.348 1.00 94.62 94 ALA A N 1
ATOM 696 C CA . ALA A 1 94 ? -2.820 -8.081 0.098 1.00 94.62 94 ALA A CA 1
ATOM 697 C C . ALA A 1 94 ? -1.659 -7.133 -0.248 1.00 94.62 94 ALA A C 1
ATOM 699 O O . ALA A 1 94 ? -0.693 -7.551 -0.886 1.00 94.62 94 ALA A O 1
ATOM 700 N N . LEU A 1 95 ? -1.755 -5.860 0.149 1.00 94.75 95 LEU A N 1
ATOM 701 C CA . LEU A 1 95 ? -0.690 -4.878 -0.007 1.00 94.75 95 LEU A CA 1
ATOM 702 C C . LEU A 1 95 ? 0.480 -5.149 0.950 1.00 94.75 95 LEU A C 1
ATOM 704 O O . LEU A 1 95 ? 1.624 -5.112 0.503 1.00 94.75 95 LEU A O 1
ATOM 708 N N . ASP A 1 96 ? 0.194 -5.435 2.222 1.00 95.19 96 ASP A N 1
ATOM 709 C CA . ASP A 1 96 ? 1.181 -5.817 3.242 1.00 95.19 96 ASP A CA 1
ATOM 710 C C . ASP A 1 96 ? 1.962 -7.066 2.810 1.00 95.19 96 ASP A C 1
ATOM 712 O O . ASP A 1 96 ? 3.181 -7.010 2.651 1.00 95.19 96 ASP A O 1
ATOM 716 N N . ASP A 1 97 ? 1.258 -8.150 2.466 1.00 94.31 97 ASP A N 1
ATOM 717 C CA . ASP A 1 97 ? 1.865 -9.398 1.987 1.00 94.31 97 ASP A CA 1
ATOM 718 C C . ASP A 1 97 ? 2.735 -9.163 0.741 1.00 94.31 97 ASP A C 1
ATOM 720 O O . ASP A 1 97 ? 3.843 -9.688 0.625 1.00 94.31 97 ASP A O 1
ATOM 724 N N . TRP A 1 98 ? 2.269 -8.337 -0.199 1.00 95.00 98 TRP A N 1
ATOM 725 C CA . TRP A 1 98 ? 3.020 -8.053 -1.420 1.00 95.00 98 TRP A CA 1
ATOM 726 C C . TRP A 1 98 ? 4.296 -7.253 -1.160 1.00 95.00 98 TRP A C 1
ATOM 728 O O . TRP A 1 98 ? 5.332 -7.526 -1.768 1.00 95.00 98 TRP A O 1
ATOM 738 N N . ILE A 1 99 ? 4.237 -6.270 -0.262 1.00 94.44 99 ILE A N 1
ATOM 739 C CA . ILE A 1 99 ? 5.393 -5.477 0.159 1.00 94.44 99 ILE A CA 1
ATOM 740 C C . ILE A 1 99 ? 6.390 -6.347 0.918 1.00 94.44 99 ILE A C 1
ATOM 742 O O . ILE A 1 99 ? 7.590 -6.261 0.641 1.00 94.44 99 ILE A O 1
ATOM 746 N N . PHE A 1 100 ? 5.896 -7.210 1.807 1.00 93.00 100 PHE A N 1
ATOM 747 C CA . PHE A 1 100 ? 6.703 -8.184 2.523 1.00 93.00 100 PHE A CA 1
ATOM 748 C C . PHE A 1 100 ? 7.452 -9.084 1.535 1.00 93.00 100 PHE A C 1
ATOM 750 O O . PHE A 1 100 ? 8.672 -9.182 1.608 1.00 93.00 100 PHE A O 1
ATOM 757 N N . GLU A 1 101 ? 6.778 -9.623 0.515 1.00 91.19 101 GLU A N 1
ATOM 758 C CA . GLU A 1 101 ? 7.409 -10.431 -0.542 1.00 91.19 101 GLU A CA 1
ATOM 759 C C . GLU A 1 101 ? 8.392 -9.644 -1.441 1.00 91.19 101 GLU A C 1
ATOM 761 O O . GLU A 1 101 ? 9.096 -10.247 -2.247 1.00 91.19 101 GLU A O 1
ATOM 766 N N . GLY A 1 102 ? 8.491 -8.316 -1.305 1.00 87.50 102 GLY A N 1
ATOM 767 C CA . GLY A 1 102 ? 9.469 -7.470 -2.004 1.00 87.50 102 GLY A CA 1
ATOM 768 C C . GLY A 1 102 ? 8.863 -6.436 -2.956 1.00 87.50 102 GLY A C 1
ATOM 769 O O . GLY A 1 102 ? 9.584 -5.568 -3.459 1.00 87.50 102 GLY A O 1
ATOM 770 N N . GLY A 1 103 ? 7.547 -6.481 -3.168 1.00 91.69 103 GLY A N 1
ATOM 771 C CA . GLY A 1 103 ? 6.782 -5.463 -3.877 1.00 91.69 103 GLY A CA 1
ATOM 772 C C . GLY A 1 103 ? 7.036 -5.396 -5.392 1.00 91.69 103 GLY A C 1
ATOM 773 O O . GLY A 1 103 ? 7.442 -6.380 -6.023 1.00 91.69 103 GLY A O 1
ATOM 774 N N . PRO A 1 104 ? 6.774 -4.230 -6.018 1.00 92.81 104 PRO A N 1
ATOM 775 C CA . PRO A 1 104 ? 6.832 -4.078 -7.468 1.00 92.81 104 PRO A CA 1
ATOM 776 C C . PRO A 1 104 ? 8.210 -4.408 -8.059 1.00 92.81 104 PRO A C 1
ATOM 778 O O . PRO A 1 104 ? 9.229 -3.847 -7.653 1.00 92.81 104 PRO A O 1
ATOM 781 N N . GLY A 1 105 ? 8.223 -5.269 -9.078 1.00 90.62 105 GLY A N 1
ATOM 782 C CA . GLY A 1 105 ? 9.429 -5.692 -9.800 1.00 90.62 105 GLY A CA 1
ATOM 783 C C . GLY A 1 105 ? 10.080 -6.968 -9.263 1.00 90.62 105 GLY A C 1
ATOM 784 O O . GLY A 1 105 ? 10.773 -7.632 -10.023 1.00 90.62 105 GLY A O 1
ATOM 785 N N . LEU A 1 106 ? 9.834 -7.343 -8.003 1.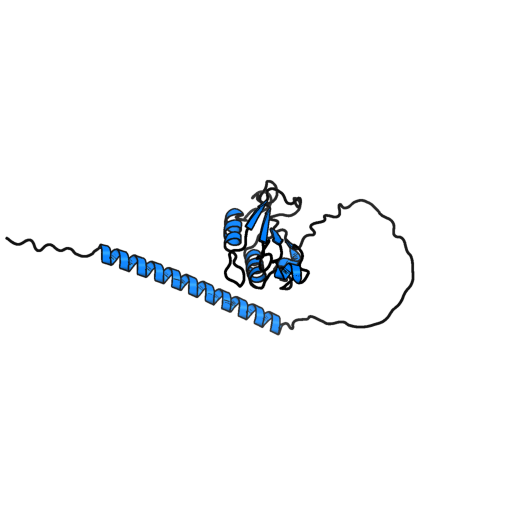00 90.88 106 LEU A N 1
ATOM 786 C CA . LEU A 1 106 ? 10.326 -8.607 -7.428 1.00 90.88 106 LEU A CA 1
ATOM 787 C C . LEU A 1 106 ? 9.231 -9.659 -7.326 1.00 90.88 106 LEU A C 1
ATOM 789 O O . LEU A 1 106 ? 9.483 -10.834 -7.580 1.00 90.88 106 LEU A O 1
ATOM 793 N N . THR A 1 107 ? 8.015 -9.216 -7.020 1.00 92.19 107 THR A N 1
ATOM 794 C CA . THR A 1 107 ? 6.867 -10.095 -6.817 1.00 92.19 107 THR A CA 1
ATOM 795 C C . THR A 1 107 ? 5.739 -9.680 -7.752 1.00 92.19 107 THR A C 1
ATOM 797 O O . THR A 1 107 ? 5.446 -8.479 -7.859 1.00 92.19 107 THR A O 1
ATOM 800 N N . PRO A 1 108 ? 5.090 -10.633 -8.452 1.00 91.94 108 PRO A N 1
ATOM 801 C CA . PRO A 1 108 ? 3.978 -10.318 -9.337 1.00 91.94 108 PRO A CA 1
ATOM 802 C C . PRO A 1 108 ? 2.838 -9.659 -8.559 1.00 91.94 108 PRO A C 1
ATOM 804 O O . PRO A 1 108 ? 2.594 -9.975 -7.396 1.00 91.94 108 PRO A O 1
ATOM 807 N N . LEU A 1 109 ? 2.118 -8.752 -9.221 1.00 91.94 109 LEU A N 1
ATOM 808 C CA . LEU A 1 109 ? 0.994 -8.062 -8.601 1.00 91.94 109 LEU A CA 1
ATOM 809 C C . LEU A 1 109 ? -0.080 -9.077 -8.149 1.00 91.94 109 LEU A C 1
ATOM 811 O O . LEU A 1 109 ? -0.539 -9.872 -8.979 1.00 91.94 109 LEU A O 1
ATOM 815 N N . PRO A 1 110 ? -0.523 -9.037 -6.877 1.00 92.75 110 PRO A N 1
ATOM 816 C CA . PRO A 1 110 ? -1.595 -9.894 -6.394 1.00 92.75 110 PRO A CA 1
ATOM 817 C C . PRO A 1 110 ? -2.899 -9.670 -7.159 1.00 92.75 110 PRO A C 1
ATOM 819 O O . PRO A 1 110 ? -3.294 -8.535 -7.425 1.00 92.75 110 PRO A O 1
ATOM 822 N N . GLU A 1 111 ? -3.629 -10.753 -7.428 1.00 90.38 111 GLU A N 1
ATOM 823 C CA . GLU A 1 111 ? -4.909 -10.691 -8.150 1.00 90.38 111 GLU A CA 1
ATOM 824 C C . GLU A 1 111 ? -5.933 -9.779 -7.457 1.00 90.38 111 GLU A C 1
ATOM 826 O O . GLU A 1 111 ? -6.666 -9.054 -8.120 1.00 90.38 111 GLU A O 1
ATOM 831 N N . ALA A 1 112 ? -5.923 -9.747 -6.120 1.00 91.25 112 ALA A N 1
ATOM 832 C CA . ALA A 1 112 ? -6.785 -8.875 -5.324 1.00 91.25 112 ALA A CA 1
ATOM 833 C C . ALA A 1 112 ? -6.564 -7.380 -5.606 1.00 91.25 112 ALA A C 1
ATOM 835 O O . ALA A 1 112 ? -7.503 -6.601 -5.515 1.00 91.25 112 ALA A O 1
ATOM 836 N N . LEU A 1 113 ? -5.340 -6.982 -5.970 1.00 92.50 113 LEU A N 1
ATOM 837 C CA . LEU A 1 113 ? -4.985 -5.593 -6.269 1.00 92.50 113 LEU A CA 1
ATOM 838 C C . LEU A 1 113 ? -5.085 -5.273 -7.764 1.00 92.50 113 LEU A C 1
ATOM 840 O O . LEU A 1 113 ? -5.101 -4.103 -8.135 1.00 92.50 113 LEU A O 1
ATOM 844 N N . ARG A 1 114 ? -5.178 -6.286 -8.636 1.00 92.44 114 ARG A N 1
ATOM 845 C CA . ARG A 1 114 ? -5.185 -6.110 -10.096 1.00 92.44 114 ARG A CA 1
ATOM 846 C C . ARG A 1 114 ? -6.369 -5.271 -10.580 1.00 92.44 114 ARG A C 1
ATOM 848 O O . ARG A 1 114 ? -6.169 -4.377 -11.395 1.00 92.44 114 ARG A O 1
ATOM 855 N N . ALA A 1 115 ? -7.562 -5.494 -10.025 1.00 91.56 115 ALA A N 1
ATOM 856 C CA . ALA A 1 115 ? -8.762 -4.706 -10.338 1.00 91.56 115 ALA A CA 1
ATOM 857 C C . ALA A 1 115 ? -8.673 -3.237 -9.878 1.00 91.56 115 ALA A C 1
ATOM 859 O O . ALA A 1 115 ? -9.463 -2.400 -10.305 1.00 91.56 115 ALA A O 1
ATOM 860 N N . HIS A 1 116 ? -7.707 -2.931 -9.013 1.00 92.88 116 HIS A N 1
ATOM 861 C CA . HIS A 1 116 ? -7.499 -1.618 -8.420 1.00 92.88 116 HIS A CA 1
ATOM 862 C C . HIS A 1 116 ? -6.353 -0.851 -9.081 1.00 92.88 116 HIS A C 1
ATOM 864 O O . HIS A 1 116 ? -6.103 0.295 -8.713 1.00 92.88 116 HIS A O 1
ATOM 870 N N . VAL A 1 117 ? -5.646 -1.442 -10.050 1.00 94.44 117 VAL A N 1
ATOM 871 C CA . VAL A 1 117 ? -4.561 -0.753 -10.752 1.00 94.44 117 VAL A CA 1
ATOM 872 C C . VAL A 1 117 ? -5.128 0.341 -11.637 1.00 94.44 117 VAL A C 1
ATOM 874 O O . VAL A 1 117 ? -5.963 0.097 -12.503 1.00 94.44 117 VAL A O 1
ATOM 877 N N . ILE A 1 118 ? -4.612 1.549 -11.448 1.00 92.44 118 ILE A N 1
ATOM 878 C CA . ILE A 1 118 ? -4.953 2.717 -12.252 1.00 92.44 118 ILE A CA 1
ATOM 879 C C . ILE A 1 118 ? -3.706 3.227 -12.971 1.00 92.44 118 ILE A C 1
ATOM 881 O O . ILE A 1 118 ? -2.586 3.121 -12.476 1.00 92.44 118 ILE A O 1
ATOM 885 N N . SER A 1 119 ? -3.878 3.817 -14.147 1.00 85.38 119 SER A N 1
ATOM 886 C CA . SER A 1 119 ? -2.767 4.454 -14.855 1.00 85.38 119 SER A CA 1
ATOM 887 C C . SER A 1 119 ? -2.429 5.805 -14.222 1.00 85.38 119 SER A C 1
ATOM 889 O O . SER A 1 119 ? -3.323 6.597 -13.928 1.00 85.38 119 SER A O 1
ATOM 891 N N . LYS A 1 120 ? -1.135 6.123 -14.064 1.00 69.94 120 LYS A N 1
ATOM 892 C CA . LYS A 1 120 ? -0.699 7.491 -13.713 1.00 69.94 120 LYS A CA 1
ATOM 893 C C . LYS A 1 120 ? -1.124 8.489 -14.798 1.00 69.94 120 LYS A C 1
ATOM 895 O O . LYS A 1 120 ? -1.582 9.583 -14.487 1.00 69.94 120 LYS A O 1
ATOM 900 N N . GLY A 1 121 ? -1.002 8.086 -16.065 1.00 56.31 121 GLY A N 1
ATOM 901 C CA . GLY A 1 121 ? -1.537 8.823 -17.203 1.00 56.31 121 GLY A CA 1
ATOM 902 C C . GLY A 1 121 ? -3.031 8.564 -17.325 1.00 56.31 121 GLY A C 1
ATOM 903 O O . GLY A 1 121 ? -3.443 7.478 -17.719 1.00 56.31 121 GLY A O 1
ATOM 904 N N . ALA A 1 122 ? -3.855 9.544 -16.969 1.00 46.50 122 ALA A N 1
ATOM 905 C CA . ALA A 1 122 ? -5.156 9.632 -17.606 1.00 46.50 122 ALA A CA 1
ATOM 906 C C . ALA A 1 122 ? -4.891 10.073 -19.049 1.00 46.50 122 ALA A C 1
ATOM 908 O O . ALA A 1 122 ? -4.522 11.226 -19.272 1.00 46.50 122 ALA A O 1
ATOM 909 N N . GLU A 1 123 ? -5.068 9.187 -20.029 1.00 40.31 123 GLU A N 1
ATOM 910 C CA . GLU A 1 123 ? -5.480 9.697 -21.330 1.00 40.31 123 GLU A CA 1
ATOM 911 C C . GLU A 1 123 ? -6.815 10.405 -21.087 1.00 40.31 123 GLU A C 1
ATOM 913 O O . GLU A 1 123 ? -7.795 9.803 -20.642 1.00 40.31 123 GLU A O 1
ATOM 918 N N . LYS A 1 124 ? -6.829 11.727 -21.270 1.00 36.59 124 LYS A N 1
ATOM 919 C CA . LYS A 1 124 ? -8.081 12.476 -21.390 1.00 36.59 124 LYS A CA 1
ATOM 920 C C . LYS A 1 124 ? -8.869 11.805 -22.527 1.00 36.59 124 LYS A C 1
ATOM 922 O O . LYS A 1 124 ? -8.253 11.559 -23.563 1.00 36.59 124 LYS A O 1
ATOM 927 N N . PRO A 1 125 ? -10.185 11.541 -22.417 1.00 42.31 125 PRO A N 1
ATOM 928 C CA . PRO A 1 125 ? -10.969 11.127 -23.574 1.00 42.31 125 PRO A CA 1
ATOM 929 C C . PRO A 1 125 ? -11.092 12.332 -24.521 1.00 42.31 125 PRO A C 1
ATOM 931 O O . PRO A 1 125 ? -12.034 13.118 -24.463 1.00 42.31 125 PRO A O 1
ATOM 934 N N . GLY A 1 126 ? -10.062 12.533 -25.340 1.00 34.12 126 GLY A N 1
ATOM 935 C CA . GLY A 1 126 ? -9.960 13.572 -26.349 1.00 34.12 126 GLY A CA 1
ATOM 936 C C . GLY A 1 126 ? -10.238 12.974 -27.720 1.00 34.12 126 GLY A C 1
ATOM 937 O O . GLY A 1 126 ? -9.409 12.257 -28.261 1.00 34.12 126 GLY A O 1
ATOM 938 N N . LYS A 1 127 ? -11.438 13.258 -28.232 1.00 34.28 127 LYS A N 1
ATOM 939 C CA . LYS A 1 127 ? -11.874 13.262 -29.640 1.00 34.28 127 LYS A CA 1
ATOM 940 C C . LYS A 1 127 ? -10.875 12.732 -30.691 1.00 34.28 127 LYS A C 1
ATOM 942 O O . LYS A 1 127 ? -9.888 13.388 -30.994 1.00 34.28 127 LYS A O 1
ATOM 947 N N . GLY A 1 128 ? -11.272 11.634 -31.343 1.00 41.84 128 GLY A N 1
ATOM 948 C CA . GLY A 1 128 ? -11.065 11.345 -32.770 1.00 41.84 128 GLY A CA 1
ATOM 949 C C . GLY A 1 128 ? -9.687 11.647 -33.368 1.00 41.84 128 GLY A C 1
ATOM 950 O O . GLY A 1 128 ? -9.493 12.697 -33.973 1.00 41.84 128 GLY A O 1
ATOM 951 N N . GLY A 1 129 ? -8.777 10.674 -33.312 1.00 28.05 129 GLY A N 1
ATOM 952 C CA . GLY A 1 129 ? -7.555 10.640 -34.118 1.00 28.05 129 GLY A CA 1
ATOM 953 C C . GLY A 1 129 ? -7.603 9.463 -35.090 1.00 28.05 129 GLY A C 1
ATOM 954 O O . GLY A 1 129 ? -7.768 8.324 -34.669 1.00 28.05 129 GLY A O 1
ATOM 955 N N . LYS A 1 130 ? -7.524 9.752 -36.390 1.00 28.06 130 LYS A N 1
ATOM 956 C CA . LYS A 1 130 ? -7.724 8.826 -37.514 1.00 28.06 130 LYS A CA 1
ATOM 957 C C . LYS A 1 130 ? -6.871 7.554 -37.440 1.00 28.06 130 LYS A C 1
ATOM 959 O O . LYS A 1 130 ? -5.660 7.617 -37.251 1.00 28.06 130 LYS A O 1
ATOM 964 N N . VAL A 1 131 ? -7.514 6.432 -37.773 1.00 33.00 131 VAL A N 1
ATOM 965 C CA . VAL A 1 131 ? -6.872 5.227 -38.310 1.00 33.00 131 VAL A CA 1
ATOM 966 C C . VAL A 1 131 ? -5.987 5.635 -39.491 1.00 33.00 131 VAL A C 1
ATOM 968 O O . VAL A 1 131 ? -6.486 6.155 -40.490 1.00 33.00 131 VAL A O 1
ATOM 971 N N . LYS A 1 132 ? -4.681 5.385 -39.383 1.00 28.23 132 LYS A N 1
ATOM 972 C CA . LYS A 1 132 ? -3.806 5.224 -40.544 1.00 28.23 132 LYS A CA 1
ATOM 973 C C . LYS A 1 132 ? -3.417 3.756 -40.628 1.00 28.23 132 LYS A C 1
ATOM 975 O O . LYS A 1 132 ? -2.815 3.194 -39.721 1.00 28.23 132 LYS A O 1
ATOM 980 N N . LYS A 1 133 ? -3.915 3.163 -41.704 1.00 32.31 133 LYS A N 1
ATOM 981 C CA . LYS A 1 133 ? -3.760 1.792 -42.154 1.00 32.31 133 LYS A CA 1
ATOM 982 C C . LYS A 1 133 ? -2.544 1.766 -43.065 1.00 32.31 133 LYS A C 1
ATOM 984 O O . LYS A 1 133 ? -2.661 2.296 -44.154 1.00 32.31 133 LYS A O 1
ATOM 989 N N . ASP A 1 134 ? -1.479 1.108 -42.631 1.00 31.09 134 ASP A N 1
ATOM 990 C CA . ASP A 1 134 ? -0.390 0.542 -43.436 1.00 31.09 134 ASP A CA 1
ATOM 991 C C . ASP A 1 134 ? 0.246 -0.520 -42.514 1.00 31.09 134 ASP A C 1
ATOM 993 O O . ASP A 1 134 ? 0.480 -0.237 -41.345 1.00 31.09 134 ASP A O 1
ATOM 997 N N . GLY A 1 135 ? 0.511 -1.778 -42.842 1.00 26.59 135 GLY A N 1
ATOM 998 C CA . GLY A 1 135 ? 0.444 -2.555 -44.067 1.00 26.59 135 GLY A CA 1
ATOM 999 C C . GLY A 1 135 ? 1.375 -3.760 -43.850 1.00 26.59 135 GLY A C 1
ATOM 1000 O O . GLY A 1 135 ? 2.527 -3.554 -43.501 1.00 26.59 135 GLY A O 1
ATOM 1001 N N . ALA A 1 136 ? 0.853 -4.981 -44.029 1.00 27.44 136 ALA A N 1
ATOM 1002 C CA . ALA A 1 136 ? 1.555 -6.264 -44.230 1.00 27.44 136 ALA A CA 1
ATOM 1003 C C . ALA A 1 136 ? 2.589 -6.725 -43.163 1.00 27.44 136 ALA A C 1
ATOM 1005 O O . ALA A 1 136 ? 3.682 -6.195 -43.030 1.00 27.44 136 ALA A O 1
ATOM 1006 N N . LEU A 1 137 ? 2.234 -7.689 -42.308 1.00 28.83 137 LEU A N 1
ATOM 1007 C CA . LEU A 1 137 ? 2.305 -9.149 -42.532 1.00 28.83 137 LEU A CA 1
ATOM 1008 C C . LEU A 1 137 ? 3.728 -9.724 -42.409 1.00 28.83 137 LEU A C 1
ATOM 1010 O O . LEU A 1 137 ? 4.493 -9.653 -43.363 1.00 28.83 137 LEU A O 1
ATOM 1014 N N . ARG A 1 138 ? 3.993 -10.410 -41.284 1.00 30.30 138 ARG A N 1
ATOM 1015 C CA . ARG A 1 138 ? 4.660 -11.727 -41.231 1.00 30.30 138 ARG A CA 1
ATOM 1016 C C . ARG A 1 138 ? 4.131 -12.515 -40.023 1.00 30.30 138 ARG A C 1
ATOM 1018 O O . ARG A 1 138 ? 4.387 -12.144 -38.882 1.00 30.30 138 ARG A O 1
ATOM 1025 N N . THR A 1 139 ? 3.347 -13.552 -40.298 1.00 28.59 139 THR A N 1
ATOM 1026 C CA . THR A 1 139 ? 3.078 -14.706 -39.418 1.00 28.59 139 THR A CA 1
ATOM 1027 C C . THR A 1 139 ? 4.328 -15.615 -39.463 1.00 28.59 139 THR A C 1
ATOM 1029 O O . THR A 1 139 ? 5.119 -15.485 -40.398 1.00 28.59 139 THR A O 1
ATOM 1032 N N . ASP A 1 140 ? 4.732 -16.425 -38.479 1.00 28.06 140 ASP A N 1
ATOM 1033 C CA . ASP A 1 140 ? 4.108 -17.419 -37.577 1.00 28.06 140 ASP A CA 1
ATOM 1034 C C . ASP A 1 140 ? 5.180 -17.815 -36.501 1.00 28.06 140 ASP A C 1
ATOM 1036 O O . ASP A 1 140 ? 6.315 -17.343 -36.620 1.00 28.06 140 ASP A O 1
ATOM 1040 N N . PRO A 1 141 ? 5.012 -18.800 -35.580 1.00 38.12 141 PRO A N 1
ATOM 1041 C CA . PRO A 1 141 ? 3.902 -19.179 -34.686 1.00 38.12 141 PRO A CA 1
ATOM 1042 C C . PRO A 1 141 ? 4.360 -19.379 -33.198 1.00 38.12 141 PRO A C 1
ATOM 1044 O O . PRO A 1 141 ? 5.550 -19.359 -32.901 1.00 38.12 141 PRO A O 1
ATOM 1047 N N . VAL A 1 142 ? 3.415 -19.702 -32.287 1.00 27.62 142 VAL A N 1
ATOM 1048 C CA . VAL A 1 142 ? 3.616 -20.408 -30.981 1.00 27.62 142 VAL A CA 1
ATOM 1049 C C . VAL A 1 142 ? 4.339 -19.592 -29.872 1.00 27.62 142 VAL A C 1
ATOM 1051 O O . VAL A 1 142 ? 5.472 -19.168 -30.013 1.00 27.62 142 VAL A O 1
ATOM 1054 N N . GLN A 1 143 ? 3.768 -19.338 -28.686 1.00 31.58 143 GLN A N 1
ATOM 1055 C CA . GLN A 1 143 ? 3.367 -20.368 -27.726 1.00 31.58 143 GLN A CA 1
ATOM 1056 C C . GLN A 1 143 ? 2.435 -19.808 -26.632 1.00 31.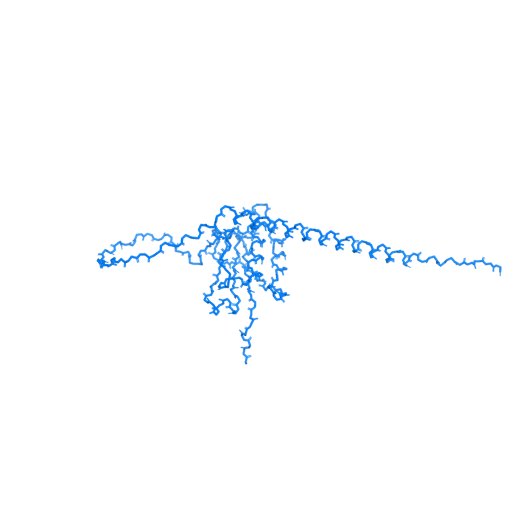58 143 GLN A C 1
ATOM 1058 O O . GLN A 1 143 ? 2.805 -18.951 -25.828 1.00 31.58 143 GLN A O 1
ATOM 1063 N N . GLU A 1 144 ? 1.233 -20.369 -26.592 1.00 36.41 144 GLU A N 1
ATOM 1064 C CA . GLU A 1 144 ? 0.359 -20.450 -25.428 1.00 36.41 144 GLU A CA 1
ATOM 1065 C C . GLU A 1 144 ? 1.138 -21.077 -24.256 1.00 36.41 144 GLU A C 1
ATOM 1067 O O . GLU A 1 144 ? 1.707 -22.163 -24.385 1.00 36.41 144 GLU A O 1
ATOM 1072 N N . LYS A 1 145 ? 1.209 -20.385 -23.114 1.00 27.80 145 LYS A N 1
ATOM 1073 C CA . LYS A 1 145 ? 1.507 -21.023 -21.826 1.00 27.80 145 LYS A CA 1
ATOM 1074 C C . LYS A 1 145 ? 0.497 -20.548 -20.802 1.00 27.80 145 LYS A C 1
ATOM 1076 O O . LYS A 1 145 ? 0.672 -19.535 -20.126 1.00 27.80 145 LYS A O 1
ATOM 1081 N N . ASP A 1 146 ? -0.570 -21.329 -20.725 1.00 37.75 146 ASP A N 1
ATOM 1082 C CA . ASP A 1 146 ? -1.538 -21.357 -19.650 1.00 37.75 146 ASP A CA 1
ATOM 1083 C C . ASP A 1 146 ? -0.872 -21.301 -18.277 1.00 37.75 146 ASP A C 1
ATOM 1085 O O . ASP A 1 146 ? -0.299 -22.267 -17.776 1.00 37.75 146 ASP A O 1
ATOM 1089 N N . GLY A 1 147 ? -1.061 -20.178 -17.595 1.00 33.16 147 GLY A N 1
ATOM 1090 C CA . GLY A 1 147 ? -0.977 -20.099 -16.142 1.00 33.16 147 GLY A CA 1
ATOM 1091 C C . GLY A 1 147 ? -2.306 -20.477 -15.490 1.00 33.16 147 GLY A C 1
ATOM 1092 O O . GLY A 1 147 ? -2.731 -19.817 -14.542 1.00 33.16 147 GLY A O 1
ATOM 1093 N N . LYS A 1 148 ? -3.014 -21.489 -16.009 1.00 33.31 148 LYS A N 1
ATOM 1094 C CA . LYS A 1 148 ? -4.247 -22.014 -15.410 1.00 33.31 148 LYS A CA 1
ATOM 1095 C C . LYS A 1 148 ? -3.869 -22.819 -14.169 1.00 33.31 148 LYS A C 1
ATOM 1097 O O . LYS A 1 148 ? -3.842 -24.046 -14.181 1.00 33.31 148 LYS A O 1
ATOM 1102 N N . GLY A 1 149 ? -3.563 -22.113 -13.081 1.00 35.38 149 GLY A N 1
ATOM 1103 C CA . GLY A 1 149 ? -3.417 -22.711 -11.760 1.00 35.38 149 GLY A CA 1
ATOM 1104 C C . GLY A 1 149 ? -4.656 -23.550 -11.471 1.00 35.38 149 GLY A C 1
ATOM 1105 O O . GLY A 1 149 ? -5.774 -23.031 -11.388 1.00 35.38 149 GLY A O 1
ATOM 1106 N N . THR A 1 150 ? -4.468 -24.865 -11.396 1.00 42.53 150 THR A N 1
ATOM 1107 C CA . THR A 1 150 ? -5.561 -25.816 -11.220 1.00 42.53 150 THR A CA 1
ATOM 1108 C C . THR A 1 150 ? -6.333 -25.474 -9.945 1.00 42.53 150 THR A C 1
ATOM 1110 O O . THR A 1 150 ? -5.789 -24.970 -8.960 1.00 42.53 150 THR A O 1
ATOM 1113 N N . ARG A 1 151 ? -7.643 -25.728 -9.942 1.00 43.06 151 ARG A N 1
ATOM 1114 C CA . ARG A 1 151 ? -8.559 -25.423 -8.825 1.00 43.06 151 ARG A CA 1
ATOM 1115 C C . ARG A 1 151 ? -8.043 -25.954 -7.467 1.00 43.06 151 ARG A C 1
ATOM 1117 O O . ARG A 1 151 ? -8.342 -25.375 -6.424 1.00 43.06 151 ARG A O 1
ATOM 1124 N N . THR A 1 152 ? -7.207 -26.994 -7.498 1.00 34.56 152 THR A N 1
ATOM 1125 C CA . THR A 1 152 ? -6.484 -27.600 -6.371 1.00 34.56 152 THR A CA 1
ATOM 1126 C C . THR A 1 152 ? -5.393 -26.694 -5.778 1.00 34.56 152 THR A C 1
ATOM 1128 O O . THR A 1 152 ? -5.328 -26.551 -4.558 1.00 34.56 152 THR A O 1
ATOM 1131 N N . GLU A 1 153 ? -4.591 -26.018 -6.606 1.00 33.75 153 GLU A N 1
ATOM 1132 C CA . GLU A 1 153 ? -3.582 -25.022 -6.190 1.00 33.75 153 GLU A CA 1
ATOM 1133 C C . GLU A 1 153 ? -4.245 -23.805 -5.521 1.00 33.75 153 GLU A C 1
ATOM 1135 O O . GLU A 1 153 ? -3.844 -23.364 -4.441 1.00 33.75 153 GLU A O 1
ATOM 1140 N N . LYS A 1 154 ? -5.360 -23.329 -6.093 1.00 36.78 154 LYS A N 1
ATOM 1141 C CA . LYS A 1 154 ? -6.171 -22.228 -5.538 1.00 36.78 154 LYS A CA 1
ATOM 1142 C C . LYS A 1 154 ? -6.759 -22.569 -4.158 1.00 36.78 154 LYS A C 1
ATOM 1144 O O . LYS A 1 154 ? -6.850 -21.693 -3.297 1.00 36.78 154 LYS A O 1
ATOM 1149 N N . ARG A 1 155 ? -7.127 -23.838 -3.925 1.00 40.03 155 ARG A N 1
ATOM 1150 C CA . ARG A 1 155 ? -7.629 -24.339 -2.631 1.00 40.03 155 ARG A CA 1
ATOM 1151 C C . ARG A 1 155 ? -6.503 -24.468 -1.601 1.00 40.03 155 ARG A C 1
ATOM 1153 O O . ARG A 1 155 ? -6.665 -23.980 -0.487 1.00 40.03 155 ARG A O 1
ATOM 1160 N N . LYS A 1 156 ? -5.337 -24.995 -1.995 1.00 33.56 156 LYS A N 1
ATOM 1161 C CA . LYS A 1 156 ? -4.141 -25.073 -1.134 1.00 33.56 156 LYS A CA 1
ATOM 1162 C C . LYS A 1 156 ? -3.632 -23.691 -0.709 1.00 33.56 156 LYS A C 1
ATOM 1164 O O . LYS A 1 156 ? -3.257 -23.513 0.448 1.00 33.56 156 LYS A O 1
ATOM 1169 N N . LYS A 1 157 ? -3.660 -22.696 -1.606 1.00 37.25 157 LYS A N 1
ATOM 1170 C CA . LYS A 1 157 ? -3.275 -21.308 -1.287 1.00 37.25 157 LYS A CA 1
ATOM 1171 C C . LYS A 1 157 ? -4.231 -20.664 -0.274 1.00 37.25 157 LYS A C 1
ATOM 1173 O O . LYS A 1 157 ? -3.772 -20.042 0.679 1.00 37.25 157 LYS A O 1
ATOM 1178 N N . ARG A 1 158 ? -5.545 -20.879 -0.422 1.00 46.16 158 ARG A N 1
ATOM 1179 C CA . ARG A 1 158 ? -6.564 -20.423 0.546 1.00 46.16 158 ARG A CA 1
ATOM 1180 C C . ARG A 1 158 ? -6.430 -21.108 1.908 1.00 46.16 158 ARG A C 1
ATOM 1182 O O . ARG A 1 158 ? -6.545 -20.445 2.931 1.00 46.16 158 ARG A O 1
ATOM 1189 N N . GLU A 1 159 ? -6.124 -22.402 1.929 1.00 41.88 159 GLU A N 1
ATOM 1190 C CA . GLU A 1 159 ? -5.918 -23.162 3.169 1.00 41.88 159 GLU A CA 1
ATOM 1191 C C . GLU A 1 159 ? -4.645 -22.718 3.915 1.00 41.88 159 GLU A C 1
ATOM 1193 O O . GLU A 1 159 ?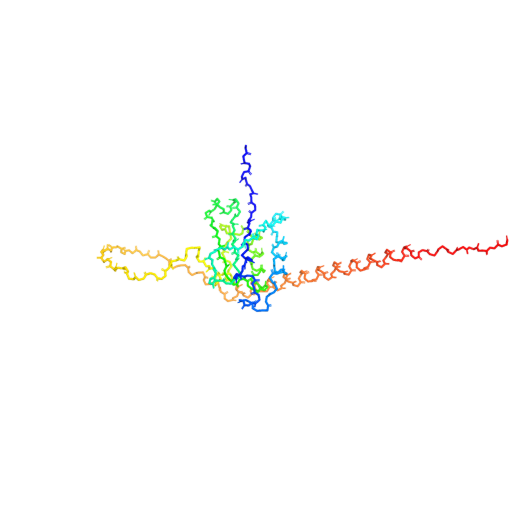 -4.650 -22.569 5.138 1.00 41.88 159 GLU A O 1
ATOM 1198 N N . LYS A 1 160 ? -3.565 -22.415 3.178 1.00 37.94 160 LYS A N 1
ATOM 1199 C CA . LYS A 1 160 ? -2.342 -21.824 3.748 1.00 37.94 160 LYS A CA 1
ATOM 1200 C C . LYS A 1 160 ? -2.593 -20.428 4.333 1.00 37.94 160 LYS A C 1
ATOM 1202 O O . LYS A 1 160 ? -2.102 -20.153 5.427 1.00 37.94 160 LYS A O 1
ATOM 1207 N N . ALA A 1 161 ? -3.376 -19.588 3.653 1.00 42.91 161 ALA A N 1
ATOM 1208 C CA . ALA A 1 161 ? -3.755 -18.261 4.145 1.00 42.91 161 ALA A CA 1
ATOM 1209 C C . ALA A 1 161 ? -4.608 -18.335 5.431 1.00 42.91 161 ALA A C 1
ATOM 1211 O O . ALA A 1 161 ? -4.292 -17.668 6.416 1.00 42.91 161 ALA A O 1
ATOM 1212 N N . ASP A 1 162 ? -5.612 -19.221 5.484 1.00 51.81 162 ASP A N 1
ATOM 1213 C CA . ASP A 1 162 ? -6.448 -19.426 6.683 1.00 51.81 162 ASP A CA 1
ATOM 1214 C C . ASP A 1 162 ? -5.627 -19.948 7.878 1.00 51.81 162 ASP A C 1
ATOM 1216 O O . ASP A 1 162 ? -5.790 -19.504 9.019 1.00 51.81 162 ASP A O 1
ATOM 1220 N N . LYS A 1 163 ? -4.653 -20.832 7.615 1.00 41.34 163 LYS A N 1
ATOM 1221 C CA . LYS A 1 163 ? -3.713 -21.329 8.629 1.00 41.34 163 LYS A CA 1
ATOM 1222 C C . LYS A 1 163 ? -2.818 -20.216 9.182 1.00 41.34 163 LYS A C 1
ATOM 1224 O O . LYS A 1 163 ? -2.542 -20.201 10.384 1.00 41.34 163 LYS A O 1
ATOM 1229 N N . HIS A 1 164 ? -2.366 -19.293 8.334 1.00 48.00 164 HIS A N 1
ATOM 1230 C CA . HIS A 1 164 ? -1.533 -18.166 8.753 1.00 48.00 164 HIS A CA 1
ATOM 1231 C C . HIS A 1 164 ? -2.325 -17.161 9.602 1.00 48.00 164 HIS A C 1
ATOM 1233 O O . HIS A 1 164 ? -1.854 -16.772 10.674 1.00 48.00 164 HIS A O 1
ATOM 1239 N N . ARG A 1 165 ? -3.567 -16.854 9.203 1.00 52.94 165 ARG A N 1
ATOM 1240 C CA . ARG A 1 165 ? -4.516 -16.044 9.983 1.00 52.94 165 ARG A CA 1
ATOM 1241 C C . ARG A 1 165 ? -4.756 -16.628 11.377 1.00 52.94 165 ARG A C 1
ATOM 1243 O O . ARG A 1 165 ? -4.489 -15.961 12.374 1.00 52.94 165 ARG A O 1
ATOM 1250 N N . LYS A 1 166 ? -5.123 -17.913 11.463 1.00 61.69 166 LYS A N 1
ATOM 1251 C CA . LYS A 1 166 ? -5.319 -18.606 12.752 1.00 61.69 166 LYS A CA 1
ATOM 1252 C C . LYS A 1 166 ? -4.060 -18.606 13.621 1.00 61.69 166 LYS A C 1
ATOM 1254 O O . LYS A 1 166 ? -4.151 -18.563 14.849 1.00 61.69 166 LYS A O 1
ATOM 1259 N N . LYS A 1 167 ? -2.869 -18.667 13.013 1.00 58.75 167 LYS A N 1
ATOM 1260 C CA . LYS A 1 167 ? -1.593 -18.608 13.742 1.00 58.75 167 LYS A CA 1
ATOM 1261 C C . LYS A 1 167 ? -1.348 -17.215 14.335 1.00 58.75 167 LYS A C 1
ATOM 1263 O O . LYS A 1 167 ? -0.928 -17.145 15.490 1.00 58.75 167 LYS A O 1
ATOM 1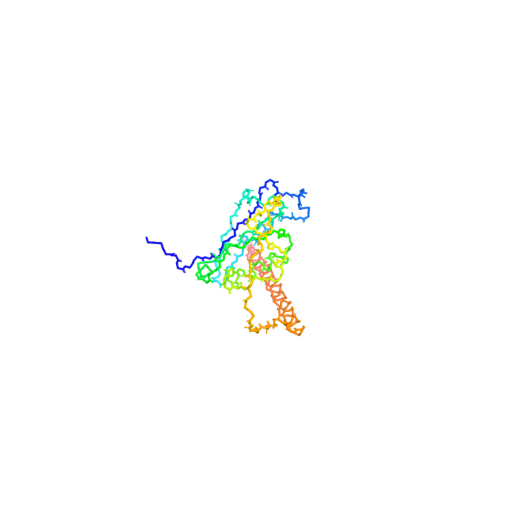268 N N . ARG A 1 168 ? -1.640 -16.143 13.588 1.00 57.41 168 ARG A N 1
ATOM 1269 C CA . ARG A 1 168 ? -1.520 -14.749 14.051 1.00 57.41 168 ARG A CA 1
ATOM 1270 C C . ARG A 1 168 ? -2.528 -14.423 15.157 1.00 57.41 168 ARG A C 1
ATOM 1272 O O . ARG A 1 168 ? -2.091 -14.045 16.239 1.00 57.41 168 ARG A O 1
ATOM 1279 N N . GLU A 1 169 ? -3.810 -14.752 14.981 1.00 71.12 169 GLU A N 1
ATOM 1280 C CA . GLU A 1 169 ? -4.841 -14.559 16.023 1.00 71.12 169 GLU A CA 1
ATOM 1281 C C . GLU A 1 169 ? -4.480 -15.305 17.324 1.00 71.12 169 GLU A C 1
ATOM 1283 O O . GLU A 1 169 ? -4.646 -14.799 18.439 1.00 71.12 169 GLU A O 1
ATOM 1288 N N . LYS A 1 170 ? -3.917 -16.518 17.210 1.00 63.00 170 LYS A N 1
ATOM 1289 C CA . LYS A 1 170 ? -3.443 -17.289 18.371 1.00 63.00 170 LYS A CA 1
ATOM 1290 C C . LYS A 1 170 ? -2.221 -16.647 19.034 1.00 63.00 170 LYS A C 1
ATOM 1292 O O . LYS A 1 170 ? -2.097 -16.730 20.258 1.00 63.00 170 LYS A O 1
ATOM 1297 N N . ALA A 1 171 ? -1.322 -16.036 18.263 1.00 67.44 171 ALA A N 1
ATOM 1298 C CA . ALA A 1 171 ? -0.164 -15.319 18.789 1.00 67.44 171 ALA A CA 1
ATOM 1299 C C . ALA A 1 171 ? -0.588 -14.040 19.530 1.00 67.44 171 ALA A C 1
ATOM 1301 O O . ALA A 1 171 ? -0.144 -13.825 20.657 1.00 67.44 171 ALA A O 1
ATOM 1302 N N . GLU A 1 172 ? -1.520 -13.268 18.973 1.00 70.19 172 GLU A N 1
ATOM 1303 C CA . GLU A 1 172 ? -2.072 -12.061 19.602 1.00 70.19 172 GLU A CA 1
ATOM 1304 C C . GLU A 1 172 ? -2.835 -12.386 20.888 1.00 70.19 172 GLU A C 1
ATOM 1306 O O . GLU A 1 172 ? -2.597 -11.774 21.932 1.00 70.19 172 GLU A O 1
ATOM 1311 N N . LYS A 1 173 ? -3.679 -13.427 20.874 1.00 76.38 173 LYS A N 1
ATOM 1312 C CA . LYS A 1 173 ? -4.404 -13.875 22.074 1.00 76.38 173 LYS A CA 1
ATOM 1313 C C . LYS A 1 173 ? -3.447 -14.345 23.176 1.00 76.38 173 LYS A C 1
ATOM 1315 O O . LYS A 1 173 ? -3.674 -14.065 24.354 1.00 76.38 173 LYS A O 1
ATOM 1320 N N . LYS A 1 174 ? -2.348 -15.019 22.808 1.00 71.75 174 LYS A N 1
ATOM 1321 C CA . LYS A 1 174 ? -1.276 -15.388 23.749 1.00 71.75 174 LYS A CA 1
ATOM 1322 C C . LYS A 1 174 ? -0.542 -14.162 24.292 1.00 71.75 174 LYS A C 1
ATOM 1324 O O . LYS A 1 174 ? -0.294 -14.108 25.494 1.00 71.75 174 LYS A O 1
ATOM 1329 N N . ALA A 1 175 ? -0.219 -13.187 23.444 1.00 73.44 175 ALA A N 1
ATOM 1330 C CA . ALA A 1 175 ? 0.450 -11.956 23.853 1.00 73.44 175 ALA A CA 1
ATOM 1331 C C . ALA A 1 175 ? -0.420 -11.141 24.821 1.00 73.44 175 ALA A C 1
ATOM 1333 O O . ALA A 1 175 ? 0.070 -10.722 25.869 1.00 73.44 175 ALA A O 1
ATOM 1334 N N . ARG A 1 176 ? -1.723 -11.006 24.538 1.00 79.81 176 ARG A N 1
ATOM 1335 C CA . ARG A 1 176 ? -2.691 -10.353 25.431 1.00 79.81 176 ARG A CA 1
ATOM 1336 C C . ARG A 1 176 ? -2.767 -11.052 26.788 1.00 79.81 176 ARG A C 1
ATOM 1338 O O . ARG A 1 176 ? -2.588 -10.398 27.809 1.00 79.81 176 ARG A O 1
ATOM 1345 N N . LYS A 1 177 ? -2.917 -12.383 26.806 1.00 80.62 177 LYS A N 1
ATOM 1346 C CA . LYS A 1 177 ? -2.951 -13.164 28.057 1.00 80.62 177 LYS A CA 1
ATOM 1347 C C . LYS A 1 177 ? -1.646 -13.048 28.855 1.00 80.62 177 LYS A C 1
ATOM 1349 O O . LYS A 1 177 ? -1.677 -12.990 30.080 1.00 80.62 177 LYS A O 1
ATOM 1354 N N . LYS A 1 178 ? -0.494 -12.994 28.175 1.00 81.19 178 LYS A N 1
ATOM 1355 C CA . LYS A 1 178 ? 0.812 -12.795 28.823 1.00 81.19 178 LYS A CA 1
ATOM 1356 C C . LYS A 1 178 ? 0.912 -11.411 29.473 1.00 81.19 178 LYS A C 1
ATOM 1358 O O . LYS A 1 178 ? 1.387 -11.322 30.599 1.00 81.19 178 LYS A O 1
ATOM 1363 N N . ARG A 1 179 ? 0.452 -10.357 28.788 1.00 79.81 179 ARG A N 1
ATOM 1364 C CA . ARG A 1 179 ? 0.422 -8.982 29.319 1.00 79.81 179 ARG A CA 1
ATOM 1365 C C . ARG A 1 179 ? -0.498 -8.860 30.532 1.00 79.81 179 ARG A C 1
ATOM 1367 O O . ARG A 1 179 ? -0.106 -8.257 31.520 1.00 79.81 179 ARG A O 1
ATOM 1374 N N . GLU A 1 180 ? -1.669 -9.486 30.479 1.00 82.69 180 GLU A N 1
ATOM 1375 C CA . GLU A 1 180 ? -2.633 -9.489 31.585 1.00 82.69 180 GLU A CA 1
ATOM 1376 C C . GLU A 1 180 ? -2.064 -10.191 32.827 1.00 82.69 180 GLU A C 1
ATOM 1378 O O . GLU A 1 180 ? -2.061 -9.617 33.912 1.00 82.69 180 GLU A O 1
ATOM 1383 N N . LYS A 1 181 ? -1.449 -11.369 32.651 1.00 79.44 181 LYS A N 1
ATOM 1384 C CA . LYS A 1 181 ? -0.793 -12.098 33.748 1.00 79.44 181 LYS A CA 1
ATOM 1385 C C . LYS A 1 181 ? 0.402 -11.335 34.334 1.00 79.44 181 LYS A C 1
ATOM 1387 O O . LYS A 1 181 ? 0.625 -11.378 35.539 1.00 79.44 181 LYS A O 1
ATOM 1392 N N . ALA A 1 182 ? 1.174 -10.640 33.495 1.00 77.38 182 ALA A N 1
ATOM 1393 C CA . ALA A 1 182 ? 2.271 -9.789 33.955 1.00 77.38 182 ALA A CA 1
ATOM 1394 C C . ALA A 1 182 ? 1.755 -8.582 34.760 1.00 77.38 182 ALA A C 1
ATOM 1396 O O . ALA A 1 182 ? 2.324 -8.258 35.798 1.00 77.38 182 ALA A O 1
ATOM 1397 N N . ALA A 1 183 ? 0.653 -7.964 34.324 1.00 77.00 183 ALA A N 1
ATOM 1398 C CA . ALA A 1 183 ? 0.011 -6.868 35.044 1.00 77.00 183 ALA A CA 1
ATOM 1399 C C . ALA A 1 183 ? -0.582 -7.324 36.390 1.00 77.00 183 ALA A C 1
ATOM 1401 O O . ALA A 1 183 ? -0.480 -6.606 37.380 1.00 77.00 183 ALA A O 1
ATOM 1402 N N . GLU A 1 184 ? -1.167 -8.522 36.453 1.00 77.50 184 GLU A N 1
ATOM 1403 C CA . GLU A 1 184 ? -1.666 -9.109 37.702 1.00 77.50 184 GLU A CA 1
ATOM 1404 C C . GLU A 1 184 ? -0.526 -9.421 38.685 1.00 77.50 184 GLU A C 1
ATOM 1406 O O . GLU A 1 184 ? -0.625 -9.091 39.866 1.00 77.50 184 GLU A O 1
ATOM 1411 N N . ALA A 1 185 ? 0.585 -9.986 38.199 1.00 75.50 185 ALA A N 1
ATOM 1412 C CA . ALA A 1 185 ? 1.768 -10.255 39.016 1.00 75.50 185 ALA A CA 1
ATOM 1413 C C . ALA A 1 185 ? 2.390 -8.966 39.579 1.00 75.50 185 ALA A C 1
ATOM 1415 O O . ALA A 1 185 ? 2.717 -8.923 40.764 1.00 75.50 185 ALA A O 1
ATOM 1416 N N . ALA A 1 186 ? 2.482 -7.905 38.767 1.00 71.94 186 ALA A N 1
ATOM 1417 C CA . ALA A 1 186 ? 2.931 -6.588 39.219 1.00 71.94 186 ALA A CA 1
ATOM 1418 C C . ALA A 1 186 ? 2.018 -6.037 40.331 1.00 71.94 186 ALA A C 1
ATOM 1420 O O . ALA A 1 186 ? 2.496 -5.713 41.413 1.00 71.94 186 ALA A O 1
ATOM 1421 N N . ARG A 1 187 ? 0.691 -6.077 40.134 1.00 72.38 187 ARG A N 1
ATOM 1422 C CA . ARG A 1 187 ? -0.297 -5.646 41.145 1.00 72.38 187 ARG A CA 1
ATOM 1423 C C . ARG A 1 187 ? -0.279 -6.468 42.437 1.00 72.38 187 ARG A C 1
ATOM 1425 O O . ARG A 1 187 ? -0.804 -6.000 43.447 1.00 72.38 187 ARG A O 1
ATOM 1432 N N . ARG A 1 188 ? 0.211 -7.713 42.408 1.00 70.00 188 ARG A N 1
ATOM 1433 C CA . ARG A 1 188 ? 0.358 -8.573 43.595 1.00 70.00 188 ARG A CA 1
ATOM 1434 C C . ARG A 1 188 ? 1.665 -8.293 44.337 1.00 70.00 188 ARG A C 1
ATOM 1436 O O . ARG A 1 188 ? 1.659 -8.341 45.559 1.00 70.00 188 ARG A O 1
ATOM 1443 N N . ALA A 1 189 ? 2.740 -7.965 43.620 1.00 69.06 189 ALA A N 1
ATOM 1444 C CA . ALA A 1 189 ? 4.000 -7.517 44.213 1.00 69.06 189 ALA A CA 1
ATOM 1445 C C . ALA A 1 189 ? 3.852 -6.150 44.907 1.00 69.06 189 ALA A C 1
ATOM 1447 O O . ALA A 1 189 ? 4.380 -5.961 45.995 1.00 69.06 189 ALA A O 1
ATOM 1448 N N . GLU A 1 190 ? 3.068 -5.235 44.326 1.00 61.22 190 GLU A N 1
ATOM 1449 C CA . GLU A 1 190 ? 2.746 -3.936 44.943 1.00 61.22 190 GLU A CA 1
ATOM 1450 C C . GLU A 1 190 ? 1.801 -4.056 46.150 1.00 61.22 190 GLU A C 1
ATOM 1452 O O . GLU A 1 190 ? 1.829 -3.216 47.041 1.00 61.22 190 GLU A O 1
ATOM 1457 N N . ARG A 1 191 ? 0.990 -5.123 46.217 1.00 61.91 191 ARG A N 1
ATOM 1458 C CA . ARG A 1 191 ? 0.137 -5.464 47.372 1.00 61.91 191 ARG A CA 1
ATOM 1459 C C . ARG A 1 191 ? 0.858 -6.291 48.441 1.00 61.91 191 ARG A C 1
ATOM 1461 O O . ARG A 1 191 ? 0.197 -6.945 49.241 1.00 61.91 191 ARG A O 1
ATOM 1468 N N . GLY A 1 192 ? 2.192 -6.274 48.441 1.00 51.94 192 GLY A N 1
ATOM 1469 C CA . GLY A 1 192 ? 3.011 -6.844 49.502 1.00 51.94 192 GLY A CA 1
ATOM 1470 C C . GLY A 1 192 ? 2.559 -6.341 50.869 1.00 51.94 192 GLY A C 1
ATOM 1471 O O . GLY A 1 192 ? 2.758 -5.182 51.219 1.00 51.94 192 GLY A O 1
ATOM 1472 N N . ASP A 1 193 ? 1.928 -7.257 51.590 1.00 49.97 193 ASP A N 1
ATOM 1473 C CA . ASP A 1 193 ? 1.543 -7.234 52.988 1.00 49.97 193 ASP A CA 1
ATOM 1474 C C . ASP A 1 193 ? 2.766 -6.886 53.855 1.00 49.97 193 ASP A C 1
ATOM 1476 O O . ASP A 1 193 ? 3.535 -7.745 54.281 1.00 49.97 193 ASP A O 1
ATOM 1480 N N . GLY A 1 194 ? 2.986 -5.590 54.071 1.00 45.12 194 GLY A N 1
ATOM 1481 C CA . GLY A 1 194 ? 3.730 -5.085 55.214 1.00 45.12 194 GLY A CA 1
ATOM 1482 C C . GLY A 1 194 ? 2.813 -5.101 56.432 1.00 45.12 194 GLY A C 1
ATOM 1483 O O . GLY A 1 194 ? 2.432 -4.040 56.923 1.00 45.12 194 GLY A O 1
ATOM 1484 N N . ALA A 1 195 ? 2.408 -6.291 56.886 1.00 44.62 195 ALA A N 1
ATOM 1485 C CA . ALA A 1 195 ? 1.841 -6.460 58.214 1.00 44.62 195 ALA A CA 1
ATOM 1486 C C . ALA A 1 195 ? 2.917 -6.080 59.235 1.00 44.62 195 ALA A C 1
ATOM 1488 O O . ALA A 1 195 ? 3.872 -6.818 59.475 1.00 44.62 195 ALA A O 1
ATOM 1489 N N . ALA A 1 196 ? 2.769 -4.896 59.821 1.00 56.50 196 ALA A N 1
ATOM 1490 C CA . ALA A 1 196 ? 3.427 -4.558 61.066 1.00 56.50 196 ALA A CA 1
ATOM 1491 C C . ALA A 1 196 ? 2.909 -5.503 62.161 1.00 56.50 196 ALA A C 1
ATOM 1493 O O . ALA A 1 196 ? 1.697 -5.526 62.397 1.00 56.50 196 ALA A O 1
ATOM 1494 N N . PRO A 1 197 ? 3.762 -6.239 62.892 1.00 46.91 197 PRO A N 1
ATOM 1495 C CA . PRO A 1 197 ? 3.380 -6.668 64.218 1.00 46.91 197 PRO A CA 1
ATOM 1496 C C . PRO A 1 197 ? 3.558 -5.464 65.145 1.00 46.91 197 PRO A C 1
ATOM 1498 O O . PRO A 1 197 ? 4.661 -5.094 65.537 1.00 46.91 197 PRO A O 1
ATOM 1501 N N . SER A 1 198 ? 2.433 -4.826 65.454 1.00 49.44 198 SER A N 1
ATOM 1502 C CA . SER A 1 198 ? 2.283 -4.058 66.682 1.00 49.44 198 SER A CA 1
ATOM 1503 C C . SER A 1 198 ? 2.407 -5.032 67.854 1.00 49.44 198 SER A C 1
ATOM 1505 O O . SER A 1 198 ? 1.637 -5.989 67.922 1.00 49.44 198 SER A O 1
ATOM 1507 N N . ALA A 1 199 ? 3.368 -4.813 68.750 1.00 48.19 199 ALA A N 1
ATOM 1508 C CA . ALA A 1 199 ? 3.344 -5.387 70.089 1.00 48.19 199 ALA A CA 1
ATOM 1509 C C . ALA A 1 199 ? 4.255 -4.599 71.046 1.00 48.19 199 ALA A C 1
ATOM 1511 O O . ALA A 1 199 ? 5.470 -4.606 70.867 1.00 48.19 199 ALA A O 1
ATOM 1512 N N . ALA A 1 200 ? 3.585 -4.019 72.050 1.00 45.09 200 ALA A N 1
ATOM 1513 C CA . ALA A 1 200 ? 4.025 -3.596 73.387 1.00 45.09 200 ALA A CA 1
ATOM 1514 C C . ALA A 1 200 ? 5.095 -2.499 73.507 1.00 45.09 200 ALA A C 1
ATOM 1516 O O . ALA A 1 200 ? 6.298 -2.787 73.338 1.00 45.09 200 ALA A O 1
#

Radius of gyration: 25.6 Å; chains: 1; bounding box: 47×45×118 Å

Sequence (200 aa):
MNCSGDAPCRLTVCRGCCCGTRKKVPGVDHEAQLARLSTIEDHTGRTVPVRRSDCLDRCSEANVVVVQPSARGRAAGGRPVWLGRVTDDHLVEALDDWIFEGGPGLTPLPEALRAHVISKGAEKPGKGGKVKKDGALRTDPVQEKDGKGTRTEKRKKREKADKHRKKREKAEKKARKKREKAAEAARRAERGDGAAPSAA

Secondary structure (DSSP, 8-state):
----S-PPPEEEEE-STTTS-TTTSTT--HHHHHHHHHT-B-TTSPBPPEEEES--S-TTSSS-EEEEPPHHHHHTT---EEE----SHHHHHHHHHHHHTT-TTTSPPPHHHHTTEE-SS-----------------------------HHHHHHHHHHHHHHHHHHHHHHHHHHHHHHHHHHHHHHHTT---------

Organism: NCBI:txid141693

Foldseek 3Di:
DDPLPKFAKAKEKACADQANDCVNPPPFDSVVLLVLLQCQAALVRHGHHYHYDRDLPPSVFHTKMKIGFISVQVVLVFDIWIFGPCGDPVSSVLVSVQSNCRHTSRDDRDPSRPVGTDDSDDPDPDDDDDDDDDDDDDDDDDDDDDPCPDPVNVVVVVVVVVVVVVVVVVVVVVVVVVVVVVVVVVVVVVVPPPPDPDDD

InterPro domains:
  IPR036249 Thioredoxin-like superfamily [SSF52833] (10-104)